Protein AF-A0A8H4EJQ0-F1 (afdb_monomer_lite)

Organism: Gigaspora margarita (NCBI:txid4874)

Secondary structure (DSSP, 8-state):
----HHHHHHHHHHHHHTSSS---HHHHHHHHHHHHHTT-GGGGSS-TTS--HHHHHT--SEEEEEEEEEET--------HHHHHHHHHHHHT--GGGHHHHT--EEEEEEEEETTTTEEEEEEEEEEEEE---SSSTGGGSHHHHHHHHHHHHTTT--S-SSHHHHHHHHHHHHHHHHHTT-

Radius of gyration: 20.69 Å; chains: 1; bounding box: 60×44×44 Å

Foldseek 3Di:
DPDALLNLQVVLVCLCVVPVHDNDNVSSVVSLVVSVVVVDCVSCCVVALDDDVNCVPVNAQDKDKDKDKAPPDDDDDDLVLLVLLQVLCLQQQHDNSNSNQQSDKDKDWDWDQDPVPRGTIIMIMIIRRYHDDWCDDDRNPDPRNVVSVCVQVVVPPDPDDIRDGSSHVSRVVSVVVRVVVGD

pLDDT: mean 71.65, std 12.46, range [39.03, 88.19]

InterPro domains:
  IPR002202 Hydroxymethylglutaryl-CoA reductase, class I/II [PF00368] (72-163)
  IPR002202 Hydroxymethylglutaryl-CoA reductase, class I/II [PR00071] (63-89)
  IPR002202 Hydroxymethylglutaryl-CoA reductase, class I/II [PR00071] (121-142)
  IPR002202 Hydroxymethylglutaryl-CoA reductase, class I/II [PS50065] (43-152)
  IPR002202 Hydroxymethylglutaryl-CoA reductase, class I/II [PTHR10572] (72-156)
  IPR009029 Hydroxymethylglutaryl-CoA reductase, class I/II, substrate-binding domain superfamily [SSF56542] (56-155)
  IPR023074 Hydroxymethylglutaryl-CoA reductase, class I/II, catalytic domain superfamily [G3DSA:3.90.770.10] (46-178)

Sequence (183 aa):
MIQTSSELCYRGWQHQYGVEVEKDLCKTFEYYCKAAKSEDGEGLFWSDKKLAAINWIEGRGKSVIAEAIIPGSVGGFSAYAANIVTAIYIATGQDPAQKVESSNCIKIMEAIDNPMTNTKDLHITCTMPSIEVGTVGEGASLGPQSAMLEMLISYNNARRKCEKISENYMCMCVLCISCWAFN

Structure (mmCIF, N/CA/C/O backbone):
data_AF-A0A8H4EJQ0-F1
#
_entry.id   AF-A0A8H4EJQ0-F1
#
loop_
_atom_site.group_PDB
_atom_site.id
_atom_site.type_symbol
_atom_site.label_atom_id
_atom_site.label_alt_id
_atom_site.label_comp_id
_atom_site.label_asym_id
_atom_site.label_entity_id
_atom_site.label_seq_id
_atom_site.pdbx_PDB_ins_code
_atom_site.Cartn_x
_atom_site.Cartn_y
_atom_site.Cartn_z
_atom_site.occupancy
_atom_site.B_iso_or_equiv
_atom_site.auth_seq_id
_atom_site.auth_comp_id
_atom_site.auth_asym_id
_atom_site.auth_atom_id
_atom_site.pdbx_PDB_model_num
ATOM 1 N N . MET A 1 1 ? -33.102 28.796 4.088 1.00 39.84 1 MET A N 1
ATOM 2 C CA . MET A 1 1 ? -31.897 28.675 3.243 1.00 39.84 1 MET A CA 1
ATOM 3 C C . MET A 1 1 ? -31.559 27.201 3.179 1.00 39.84 1 MET A C 1
ATOM 5 O O . MET A 1 1 ? -31.382 26.610 4.236 1.00 39.84 1 MET A O 1
ATOM 9 N N . ILE A 1 2 ? -31.600 26.596 1.994 1.00 48.34 2 ILE A N 1
ATOM 10 C CA . ILE A 1 2 ? -31.199 25.197 1.804 1.00 48.34 2 ILE A CA 1
ATOM 11 C C . ILE A 1 2 ? -29.672 25.205 1.911 1.00 48.34 2 ILE A C 1
ATOM 13 O O . ILE A 1 2 ? -29.020 25.759 1.033 1.00 48.34 2 ILE A O 1
ATOM 17 N N . GLN A 1 3 ? -29.127 24.732 3.034 1.00 61.44 3 GLN A N 1
ATOM 18 C CA . GLN A 1 3 ? -27.680 24.558 3.174 1.00 61.44 3 GLN A CA 1
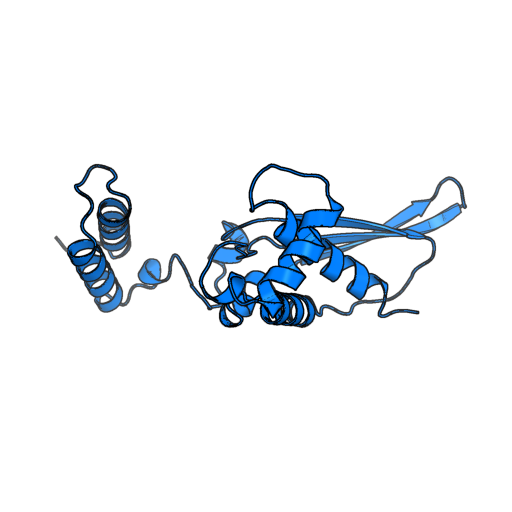ATOM 19 C C . GLN A 1 3 ? -27.242 23.470 2.199 1.00 61.44 3 GLN A C 1
ATOM 21 O O . GLN A 1 3 ? -27.901 22.434 2.096 1.00 61.44 3 GLN A O 1
ATOM 26 N N . THR A 1 4 ? -26.163 23.731 1.473 1.00 65.69 4 THR A N 1
ATOM 27 C CA . THR A 1 4 ? -25.563 22.734 0.581 1.00 65.69 4 THR A CA 1
ATOM 28 C C . THR A 1 4 ? -24.935 21.610 1.414 1.00 65.69 4 THR A C 1
ATOM 30 O O . THR A 1 4 ? -24.566 21.802 2.575 1.00 65.69 4 THR A O 1
ATOM 33 N N . SER A 1 5 ? -24.849 20.400 0.866 1.00 63.53 5 SER A N 1
ATOM 34 C CA . SER A 1 5 ? -24.297 19.237 1.581 1.00 63.53 5 SER A CA 1
ATOM 35 C C . SER A 1 5 ? -22.838 19.417 2.014 1.00 63.53 5 SER A C 1
ATOM 37 O O . SER A 1 5 ? -22.446 18.958 3.091 1.00 63.53 5 SER A O 1
ATOM 39 N N . SER A 1 6 ? -22.056 20.134 1.209 1.00 64.00 6 SER A N 1
ATOM 40 C CA . SER A 1 6 ? -20.666 20.496 1.467 1.00 64.00 6 SER A CA 1
ATOM 41 C C . SER A 1 6 ? -20.540 21.405 2.692 1.00 64.00 6 SER A C 1
ATOM 43 O O . SER A 1 6 ? -19.703 21.165 3.563 1.00 64.00 6 SER A O 1
ATOM 45 N N . GLU A 1 7 ? -21.444 22.378 2.851 1.00 73.81 7 GLU A N 1
ATOM 46 C CA . GLU A 1 7 ? -21.523 23.211 4.057 1.00 73.81 7 GLU A CA 1
ATOM 47 C C . GLU A 1 7 ? -21.875 22.388 5.300 1.00 73.81 7 GLU A C 1
ATOM 49 O O . GLU A 1 7 ? -21.312 22.622 6.371 1.00 73.81 7 GLU A O 1
ATOM 54 N N . LEU A 1 8 ? -22.772 21.404 5.181 1.00 76.12 8 LEU A N 1
ATOM 55 C CA . LEU A 1 8 ? -23.124 20.516 6.294 1.00 76.12 8 LEU A CA 1
ATOM 56 C C . LEU A 1 8 ? -21.933 19.644 6.721 1.00 76.12 8 LEU A C 1
ATOM 58 O O . LEU A 1 8 ? -21.693 19.487 7.920 1.00 76.12 8 LEU A O 1
ATOM 62 N N . CYS A 1 9 ? -21.152 19.131 5.766 1.00 71.94 9 CYS A N 1
ATOM 63 C CA . CYS A 1 9 ? -19.939 18.362 6.049 1.00 71.94 9 CYS A CA 1
ATOM 64 C C . CYS A 1 9 ? -18.843 19.226 6.682 1.00 71.94 9 CYS A C 1
ATOM 66 O O . CYS A 1 9 ? -18.211 18.799 7.650 1.00 71.94 9 CYS A O 1
ATOM 68 N N . TYR A 1 10 ? -18.659 20.458 6.197 1.00 75.25 10 TYR A N 1
ATOM 69 C CA . TYR A 1 10 ? -17.709 21.411 6.772 1.00 75.25 10 TYR A CA 1
ATOM 70 C C . TYR A 1 10 ? -18.072 21.767 8.221 1.00 75.25 10 TYR A C 1
ATOM 72 O O . TYR A 1 10 ? -17.213 21.772 9.101 1.00 75.25 10 TYR A O 1
ATOM 80 N N . ARG A 1 11 ? -19.364 21.967 8.509 1.00 78.00 11 ARG A N 1
ATOM 81 C CA . ARG A 1 11 ? -19.864 22.175 9.879 1.00 78.00 11 ARG A CA 1
ATOM 82 C C . ARG A 1 11 ? -19.639 20.954 10.772 1.00 78.00 11 ARG A C 1
ATOM 84 O O . ARG A 1 11 ? -19.252 21.118 11.928 1.00 78.00 11 ARG A O 1
ATOM 91 N N . GLY A 1 12 ? -19.832 19.743 10.245 1.00 80.56 12 GLY A N 1
ATOM 92 C CA . GLY A 1 12 ? -19.479 18.501 10.941 1.00 80.56 12 GLY A CA 1
ATOM 93 C C . GLY A 1 12 ? -17.992 18.449 11.306 1.00 80.56 12 GLY A C 1
ATOM 94 O O . GLY A 1 12 ? -17.648 18.223 12.465 1.00 80.56 12 GLY A O 1
ATOM 95 N N . TRP A 1 13 ? -17.114 18.766 10.351 1.00 76.19 13 TRP A N 1
ATOM 96 C CA . TRP A 1 13 ? -15.662 18.794 10.549 1.00 76.19 13 TRP A CA 1
ATOM 97 C C . TRP A 1 13 ? -15.227 19.812 11.615 1.00 76.19 13 TRP A C 1
ATOM 99 O O . TRP A 1 13 ? -14.421 19.488 12.493 1.00 76.19 13 TRP A O 1
ATOM 109 N N . GLN A 1 14 ? -15.814 21.014 11.603 1.00 80.75 14 GLN A N 1
ATOM 110 C CA . GLN A 1 14 ? -15.565 22.041 12.620 1.00 80.75 14 GLN A CA 1
ATOM 111 C C . GLN A 1 14 ? -15.860 21.524 14.038 1.00 80.75 14 GLN A C 1
ATOM 113 O O . GLN A 1 14 ? -15.043 21.699 14.942 1.00 80.75 14 GLN A O 1
ATOM 118 N N . HIS A 1 15 ? -16.978 20.817 14.227 1.00 82.38 15 HIS A N 1
ATOM 119 C CA . HIS A 1 15 ? -17.349 20.224 15.516 1.00 82.38 15 HIS A CA 1
ATOM 120 C C . HIS A 1 15 ? -16.526 18.981 15.893 1.00 82.38 15 HIS A C 1
ATOM 122 O O . HIS A 1 15 ? -16.337 18.719 17.083 1.00 82.38 15 HIS A O 1
ATOM 128 N N . GLN A 1 16 ? -16.002 18.237 14.917 1.00 77.19 16 GLN A N 1
ATOM 129 C CA . GLN A 1 16 ? -15.159 17.064 15.160 1.00 77.19 16 GLN A CA 1
ATOM 130 C C . GLN A 1 16 ? -13.778 17.455 15.699 1.00 77.19 16 GLN A C 1
ATOM 132 O O . GLN A 1 16 ? -13.272 16.840 16.646 1.00 77.19 16 GLN A O 1
ATOM 137 N N . TYR A 1 17 ? -13.171 18.478 15.095 1.00 75.00 17 TYR A N 1
ATOM 138 C CA . TYR A 1 17 ? -11.814 18.929 15.413 1.00 75.00 17 TYR A CA 1
ATOM 139 C C . TYR A 1 17 ? -11.773 20.143 16.346 1.00 75.00 17 TYR A C 1
ATOM 141 O O . TYR A 1 17 ? -10.705 20.476 16.853 1.00 75.00 17 TYR A O 1
ATOM 149 N N . GLY A 1 18 ? -12.920 20.761 16.631 1.00 78.56 18 GLY A N 1
ATOM 150 C CA . GLY A 1 18 ? -13.011 21.929 17.504 1.00 78.56 18 GLY A CA 1
ATOM 151 C C . GLY A 1 18 ? -12.437 23.198 16.867 1.00 78.56 18 GLY A C 1
ATOM 152 O O . GLY A 1 18 ? -11.848 24.031 17.555 1.00 78.56 18 GLY A O 1
ATOM 153 N N . VAL A 1 19 ? -12.527 23.312 15.541 1.00 71.12 19 VAL A N 1
ATOM 154 C CA . VAL A 1 19 ? -11.993 24.446 14.777 1.00 71.12 19 VAL A CA 1
ATOM 155 C C . VAL A 1 19 ? -13.105 25.477 14.647 1.00 71.12 19 VAL A C 1
ATOM 157 O O . VAL A 1 19 ? -14.145 25.182 14.067 1.00 71.12 19 VAL A O 1
ATOM 160 N N . GLU A 1 20 ? -12.904 26.660 15.233 1.00 75.19 20 GLU A N 1
ATOM 161 C CA . GLU A 1 20 ? -13.882 27.767 15.318 1.00 75.19 20 GLU A CA 1
ATOM 162 C C . GLU A 1 20 ? -15.153 27.480 16.140 1.00 75.19 20 GLU A C 1
ATOM 164 O O . GLU A 1 20 ? -15.919 28.401 16.427 1.00 75.19 20 GLU A O 1
ATOM 169 N N . VAL A 1 21 ? -15.376 26.231 16.560 1.00 80.50 21 VAL A N 1
ATOM 170 C CA . VAL A 1 21 ? -16.549 25.804 17.332 1.00 80.50 21 VAL A CA 1
ATOM 171 C C . VAL A 1 21 ? -16.139 24.796 18.407 1.00 80.50 21 VAL A C 1
ATOM 173 O O . VAL A 1 21 ? -15.148 24.091 18.255 1.00 80.50 21 VAL A O 1
ATOM 176 N N . GLU A 1 22 ? -16.887 24.719 19.510 1.00 80.12 22 GLU A N 1
ATOM 177 C CA . GLU A 1 22 ? -16.628 23.747 20.578 1.00 80.12 22 GLU A CA 1
ATOM 178 C C . GLU A 1 22 ? -16.764 22.302 20.066 1.00 80.12 22 GLU A C 1
ATOM 180 O O . GLU A 1 22 ? -17.678 21.975 19.294 1.00 80.12 22 GLU A O 1
ATOM 185 N N . LYS A 1 23 ? -15.827 21.447 20.497 1.00 85.19 23 LYS A N 1
ATOM 186 C CA . LYS A 1 23 ? -15.746 20.050 20.071 1.00 85.19 23 LYS A CA 1
ATOM 187 C C . LYS A 1 23 ? -16.934 19.261 20.617 1.00 85.19 23 LYS A C 1
ATOM 189 O O . LYS A 1 23 ? -17.031 19.034 21.820 1.00 85.19 23 LYS A O 1
ATOM 194 N N . ASP A 1 24 ? -17.797 18.796 19.721 1.00 81.81 24 ASP A N 1
ATOM 195 C CA . ASP A 1 24 ? -19.032 18.093 20.067 1.00 81.81 24 ASP A CA 1
ATOM 196 C C . ASP A 1 24 ? -19.297 16.964 19.063 1.00 81.81 24 ASP A C 1
ATOM 198 O O . ASP A 1 24 ? -19.714 17.183 17.922 1.00 81.81 24 ASP A O 1
ATOM 202 N N . LEU A 1 25 ? -19.048 15.730 19.504 1.00 74.44 25 LEU A N 1
ATOM 203 C CA . LEU A 1 25 ? -19.197 14.520 18.691 1.00 74.44 25 LEU A CA 1
ATOM 204 C C . LEU A 1 25 ? -20.664 14.197 18.369 1.00 74.44 25 LEU A C 1
ATOM 206 O O . LEU A 1 25 ? -20.942 13.645 17.305 1.00 74.44 25 LEU A O 1
ATOM 210 N N . CYS A 1 26 ? -21.608 14.566 19.239 1.00 78.31 26 CYS A N 1
ATOM 211 C CA . CYS A 1 26 ? -23.031 14.324 19.004 1.00 78.31 26 CYS A CA 1
ATOM 212 C C . CYS A 1 26 ? -23.548 15.234 17.888 1.00 78.31 26 CYS A C 1
ATOM 214 O O . CYS A 1 26 ? -24.178 14.761 16.942 1.00 78.31 26 CYS A O 1
ATOM 216 N N . LYS A 1 27 ? -23.198 16.526 17.937 1.00 79.44 27 LYS A N 1
ATOM 217 C CA . LYS A 1 27 ? -23.521 17.464 16.849 1.00 79.44 27 LYS A CA 1
ATOM 218 C C . LYS A 1 27 ? -22.827 17.093 15.550 1.00 79.44 27 LYS A C 1
ATOM 220 O O . LYS A 1 27 ? -23.449 17.156 14.494 1.00 79.44 27 LYS A O 1
ATOM 225 N N . THR A 1 28 ? -21.568 16.669 15.632 1.00 77.25 28 THR A N 1
ATOM 226 C CA . THR A 1 28 ? -20.815 16.151 14.482 1.00 77.25 28 THR A CA 1
ATOM 227 C C . THR A 1 28 ? -21.610 15.049 13.772 1.00 77.25 28 THR A C 1
ATOM 229 O O . THR A 1 28 ? -21.850 15.134 12.568 1.00 77.25 28 THR A O 1
ATOM 232 N N . PHE A 1 29 ? -22.100 14.058 14.525 1.00 76.44 29 PHE A N 1
ATOM 233 C CA . PHE A 1 29 ? -22.894 12.958 13.977 1.00 76.44 29 PHE A CA 1
ATOM 234 C C . PHE A 1 29 ? -24.217 13.432 13.358 1.00 76.44 29 PHE A C 1
ATOM 236 O O . PHE A 1 29 ? -24.582 12.998 12.267 1.00 76.44 29 PHE A O 1
ATOM 243 N N . GLU A 1 30 ? -24.916 14.373 13.998 1.00 80.25 30 GLU A N 1
ATOM 244 C CA . GLU A 1 30 ? -26.150 14.942 13.447 1.00 80.25 30 GLU A CA 1
ATOM 245 C C . GLU A 1 30 ? -25.938 15.669 12.114 1.00 80.25 30 GLU A C 1
ATOM 247 O O . GLU A 1 30 ? -26.760 15.522 11.206 1.00 80.25 30 GLU A O 1
ATOM 252 N N . TYR A 1 31 ? -24.860 16.447 11.977 1.00 76.88 31 TYR A N 1
ATOM 253 C CA . TYR A 1 31 ? -24.543 17.148 10.730 1.00 76.88 31 TYR A CA 1
ATOM 254 C C . TYR A 1 31 ? -24.203 16.171 9.602 1.00 76.88 31 TYR A C 1
ATOM 256 O O . TYR A 1 31 ? -24.732 16.320 8.500 1.00 76.88 31 TYR A O 1
ATOM 264 N N . TYR A 1 32 ? -23.434 15.118 9.888 1.00 71.69 32 TYR A N 1
ATOM 265 C CA . TYR A 1 32 ? -23.157 14.069 8.906 1.00 71.69 32 TYR A CA 1
ATOM 266 C C . TYR A 1 32 ? -24.408 13.268 8.525 1.00 71.69 32 TYR A C 1
ATOM 268 O O . TYR A 1 32 ? -24.614 12.978 7.349 1.00 71.69 32 TYR A O 1
ATOM 276 N N . CYS A 1 33 ? -25.310 12.977 9.468 1.00 73.00 33 CYS A N 1
ATOM 277 C CA . CYS A 1 33 ? -26.597 12.355 9.148 1.00 73.00 33 CYS A CA 1
ATOM 278 C C . CYS A 1 33 ? -27.497 13.258 8.294 1.00 73.00 33 CYS A C 1
ATOM 280 O O . CYS A 1 33 ? -28.232 12.754 7.444 1.00 73.00 33 CYS A O 1
ATOM 282 N N . LYS A 1 34 ? -27.470 14.579 8.509 1.00 78.12 34 LYS A N 1
ATOM 283 C CA . LYS A 1 34 ? -28.203 15.542 7.673 1.00 78.12 34 LYS A CA 1
ATOM 284 C C . LYS A 1 34 ? -27.620 15.601 6.261 1.00 78.12 34 LYS A C 1
ATOM 286 O O . LYS A 1 34 ? -28.397 15.552 5.315 1.00 78.12 34 LYS A O 1
ATOM 291 N N . ALA A 1 35 ? -26.293 15.600 6.130 1.00 69.81 35 ALA A N 1
ATOM 292 C CA . ALA A 1 35 ? -25.607 15.539 4.840 1.00 69.81 35 ALA A CA 1
ATOM 293 C C . ALA A 1 35 ? -25.891 14.224 4.083 1.00 69.81 35 ALA A C 1
ATOM 295 O O . ALA A 1 35 ? -26.157 14.233 2.885 1.00 69.81 35 ALA A O 1
ATOM 296 N N . ALA A 1 36 ? -25.926 13.087 4.787 1.00 64.25 36 ALA A N 1
ATOM 297 C CA . ALA A 1 36 ? -26.259 11.792 4.191 1.00 64.25 36 ALA A CA 1
ATOM 298 C C . ALA A 1 36 ? -27.714 11.721 3.689 1.00 64.25 36 ALA A C 1
ATOM 300 O O . ALA A 1 36 ? -27.997 11.067 2.689 1.00 64.25 36 ALA A O 1
ATOM 301 N N . LYS A 1 37 ? -28.645 12.402 4.372 1.00 72.06 37 LYS A N 1
ATOM 302 C CA . LYS A 1 37 ? -30.057 12.491 3.965 1.00 72.06 37 LYS A CA 1
ATOM 303 C C . LYS A 1 37 ? -30.300 13.475 2.823 1.00 72.06 37 LYS A C 1
ATOM 305 O O . LYS A 1 37 ? -31.345 13.382 2.192 1.00 72.06 37 LYS A O 1
ATOM 310 N N . SER A 1 38 ? -29.375 14.399 2.559 1.00 68.12 38 SER A N 1
ATOM 311 C CA . SER A 1 38 ? -29.464 15.318 1.418 1.00 68.12 38 SER A CA 1
ATOM 312 C C . SER A 1 38 ? -29.029 14.693 0.083 1.00 68.12 38 SER A C 1
ATOM 314 O O . SER A 1 38 ? -28.878 15.429 -0.880 1.00 68.12 38 SER A O 1
ATOM 316 N N . GLU A 1 39 ? -28.845 13.363 0.019 1.00 57.06 39 GLU A N 1
ATOM 317 C CA . GLU A 1 39 ? -28.499 12.573 -1.187 1.00 57.06 39 GLU A CA 1
ATOM 318 C C . GLU A 1 39 ? -27.256 13.045 -1.956 1.00 57.06 39 GLU A C 1
ATOM 320 O O . GLU A 1 39 ? -26.999 12.623 -3.081 1.00 57.06 39 GLU A O 1
ATOM 325 N N . ASP A 1 40 ? -26.435 13.872 -1.324 1.00 49.75 40 ASP A N 1
ATOM 326 C CA . ASP A 1 40 ? -25.262 14.448 -1.951 1.00 49.75 40 ASP A CA 1
ATOM 327 C C . ASP A 1 40 ? -24.025 13.613 -1.613 1.00 49.75 40 ASP A C 1
ATOM 329 O O . ASP A 1 40 ? -23.708 13.352 -0.445 1.00 49.75 40 ASP A O 1
ATOM 333 N N . GLY A 1 41 ? -23.299 13.212 -2.655 1.00 49.25 41 GLY A N 1
ATOM 334 C CA . GLY A 1 41 ? -22.078 12.408 -2.565 1.00 49.25 41 GLY A CA 1
ATOM 335 C C . GLY A 1 41 ? -20.937 13.076 -1.788 1.00 49.25 41 GLY A C 1
ATOM 336 O O . GLY A 1 41 ? -19.929 12.436 -1.520 1.00 49.25 41 GLY A O 1
ATOM 337 N N . GLU A 1 42 ? -21.079 14.330 -1.367 1.00 44.22 42 GLU A N 1
ATOM 338 C CA . GLU A 1 42 ? -20.077 15.061 -0.582 1.00 44.22 42 GLU A CA 1
ATOM 339 C C . GLU A 1 42 ? -20.021 14.597 0.889 1.00 44.22 42 GLU A C 1
ATOM 341 O O . GLU A 1 42 ? -19.002 14.744 1.555 1.00 44.22 42 GLU A O 1
ATOM 346 N N . GLY A 1 43 ? -21.045 13.896 1.394 1.00 45.06 43 GLY A N 1
ATOM 347 C CA . GLY A 1 43 ? -20.917 13.105 2.631 1.00 45.06 43 GLY A CA 1
ATOM 348 C C . GLY A 1 43 ? -19.993 11.880 2.486 1.00 45.06 43 GLY A C 1
ATOM 349 O O . GLY A 1 43 ? -19.589 11.291 3.488 1.00 45.06 43 GLY A O 1
ATOM 350 N N . LEU A 1 44 ? -19.644 11.508 1.244 1.00 52.34 44 LEU A N 1
ATOM 351 C CA . LEU A 1 44 ? -18.626 10.515 0.869 1.00 52.34 44 LEU A CA 1
ATOM 352 C C . LEU A 1 44 ? -17.290 11.161 0.463 1.00 52.34 44 LEU A C 1
ATOM 354 O O . LEU A 1 44 ? -16.421 10.461 -0.064 1.00 52.34 44 LEU A O 1
ATOM 358 N N . PHE A 1 45 ? -17.092 12.464 0.707 1.00 51.88 45 PHE A N 1
ATOM 359 C CA . PHE A 1 45 ? -15.844 13.159 0.356 1.00 51.88 45 PHE A CA 1
ATOM 360 C C . PHE A 1 45 ? -14.612 12.481 0.983 1.00 51.88 45 PHE A C 1
ATOM 362 O O . PHE A 1 45 ? -13.535 12.480 0.399 1.00 51.88 45 PHE A O 1
ATOM 369 N N . TRP A 1 46 ? -14.815 11.788 2.110 1.00 53.78 46 TRP A N 1
ATOM 370 C CA . TRP A 1 46 ? -13.897 10.793 2.661 1.00 53.78 46 TRP A CA 1
ATOM 371 C C . TRP A 1 46 ? -14.491 9.400 2.443 1.00 53.78 46 TRP A C 1
ATOM 373 O O . TRP A 1 46 ? -15.246 8.875 3.262 1.00 53.78 46 TRP A O 1
ATOM 383 N N . SER A 1 47 ? -14.211 8.810 1.286 1.00 58.78 47 SER A N 1
ATOM 384 C CA . SER A 1 47 ? -14.720 7.485 0.936 1.00 58.78 47 SER A CA 1
ATOM 385 C C . SER A 1 47 ? -13.920 6.425 1.670 1.00 58.78 47 SER A C 1
ATOM 387 O O . SER A 1 47 ? -12.890 6.025 1.152 1.00 58.78 47 SER A O 1
ATOM 389 N N . ASP A 1 48 ? -14.334 6.068 2.896 1.00 60.12 48 ASP A N 1
ATOM 390 C CA . ASP A 1 48 ? -13.721 5.024 3.738 1.00 60.12 48 ASP A CA 1
ATOM 391 C C . ASP A 1 48 ? -14.168 3.628 3.312 1.00 60.12 48 ASP A C 1
ATOM 393 O O . ASP A 1 48 ? -15.363 3.360 3.156 1.00 60.12 48 ASP A O 1
ATOM 397 N N . LYS A 1 49 ? -13.186 2.749 3.121 1.00 69.25 49 LYS A N 1
ATOM 398 C CA . LYS A 1 49 ? -13.306 1.366 2.655 1.00 69.25 49 LYS A CA 1
ATOM 399 C C . LYS A 1 49 ? -13.998 1.271 1.294 1.00 69.25 49 LYS A C 1
ATOM 401 O O . LYS A 1 49 ? -14.627 0.259 0.976 1.00 69.25 49 LYS A O 1
ATOM 406 N N . LYS A 1 50 ? -13.899 2.330 0.482 1.00 73.00 50 LYS A N 1
ATOM 407 C CA . LYS A 1 50 ? -14.570 2.462 -0.820 1.00 73.00 50 LYS A CA 1
ATOM 408 C C . LYS A 1 50 ? -13.626 3.032 -1.872 1.00 73.00 50 LYS A C 1
ATOM 410 O O . LYS A 1 50 ? -12.776 3.868 -1.588 1.00 73.00 50 LYS A O 1
ATOM 415 N N . LEU A 1 51 ? -13.816 2.595 -3.117 1.00 59.44 51 LEU A N 1
ATOM 416 C CA . LEU A 1 51 ? -13.107 3.165 -4.259 1.00 59.44 51 LEU A CA 1
ATOM 417 C C . LEU A 1 51 ? -13.656 4.561 -4.548 1.00 59.44 51 LEU A C 1
ATOM 419 O O . LEU A 1 51 ? -14.846 4.707 -4.826 1.00 59.44 51 LEU A O 1
ATOM 423 N N . ALA A 1 52 ? -12.785 5.566 -4.525 1.00 68.50 52 ALA A N 1
ATOM 424 C CA . ALA A 1 52 ? -13.137 6.922 -4.910 1.00 68.50 52 ALA A CA 1
ATOM 425 C C . ALA A 1 52 ? -11.973 7.622 -5.605 1.00 68.50 52 ALA A C 1
ATOM 427 O O . ALA A 1 52 ? -10.825 7.525 -5.170 1.00 68.50 52 ALA A O 1
ATOM 428 N N . ALA A 1 53 ? -12.293 8.364 -6.667 1.00 68.19 53 ALA A N 1
ATOM 429 C CA . ALA A 1 53 ? -11.315 9.135 -7.430 1.00 68.19 53 ALA A CA 1
ATOM 430 C C . ALA A 1 53 ? -10.621 10.204 -6.570 1.00 68.19 53 ALA A C 1
ATOM 432 O O . ALA A 1 53 ? -9.456 10.511 -6.792 1.00 68.19 53 ALA A O 1
ATOM 433 N N . ILE A 1 54 ? -11.305 10.724 -5.547 1.00 66.94 54 ILE A N 1
ATOM 434 C CA . ILE A 1 54 ? -10.737 11.723 -4.640 1.00 66.94 54 ILE A CA 1
ATOM 435 C C . ILE A 1 54 ? -9.561 11.176 -3.823 1.00 66.94 54 ILE A C 1
ATOM 437 O O . ILE A 1 54 ? -8.535 11.841 -3.735 1.00 66.94 54 ILE A O 1
ATOM 441 N N . ASN A 1 55 ? -9.643 9.926 -3.345 1.00 67.19 55 ASN A N 1
ATOM 442 C CA . ASN A 1 55 ? -8.544 9.273 -2.620 1.00 67.19 55 ASN A CA 1
ATOM 443 C C . ASN A 1 55 ? -7.295 9.120 -3.510 1.00 67.19 55 ASN A C 1
ATOM 445 O O . ASN A 1 55 ? -6.182 9.032 -3.004 1.00 67.19 55 ASN A O 1
ATOM 449 N N . TRP A 1 56 ? -7.472 9.096 -4.835 1.00 67.75 56 TRP A N 1
ATOM 450 C CA . TRP A 1 56 ? -6.382 9.009 -5.803 1.00 67.75 56 TRP A CA 1
ATOM 451 C C . TRP A 1 56 ? -5.749 10.366 -6.129 1.00 67.75 56 TRP A C 1
ATOM 453 O O . TRP A 1 56 ? -4.537 10.441 -6.307 1.00 67.75 56 TRP A O 1
ATOM 463 N N . ILE A 1 57 ? -6.567 11.418 -6.236 1.00 71.06 57 ILE A N 1
ATOM 464 C CA . ILE A 1 57 ? -6.131 12.759 -6.654 1.00 71.06 57 ILE A CA 1
ATOM 465 C C . ILE A 1 57 ? -5.565 13.547 -5.470 1.00 71.06 57 ILE A C 1
ATOM 467 O O . ILE A 1 57 ? -4.454 14.059 -5.550 1.00 71.06 57 ILE A O 1
ATOM 471 N N . GLU A 1 58 ? -6.320 13.623 -4.376 1.00 70.69 58 GLU A N 1
ATOM 472 C CA . GLU A 1 58 ? -5.953 14.404 -3.186 1.00 70.69 58 GLU A CA 1
ATOM 473 C C . GLU A 1 58 ? -5.086 13.592 -2.209 1.00 70.69 58 GLU A C 1
ATOM 475 O O . GLU A 1 58 ? -4.417 14.145 -1.337 1.00 70.69 58 GLU A O 1
ATOM 480 N N . GLY A 1 59 ? -5.061 12.265 -2.378 1.00 65.81 59 GLY A N 1
ATOM 481 C CA . GLY A 1 59 ? -4.407 11.344 -1.458 1.00 65.81 59 GLY A CA 1
ATOM 482 C C . GLY A 1 59 ? -5.215 11.138 -0.177 1.00 65.81 59 GLY A C 1
ATOM 483 O O . GLY A 1 59 ? -6.038 11.959 0.228 1.00 65.81 59 GLY A O 1
ATOM 484 N N . ARG A 1 60 ? -4.988 10.003 0.485 1.00 70.12 60 ARG A N 1
ATOM 485 C CA . ARG A 1 60 ? -5.647 9.692 1.757 1.00 70.12 60 ARG A CA 1
ATOM 486 C C . ARG A 1 60 ? -4.751 8.859 2.662 1.00 70.12 60 ARG A C 1
ATOM 488 O O . ARG A 1 60 ? -4.252 7.815 2.267 1.00 70.12 60 ARG A O 1
ATOM 495 N N . GLY A 1 61 ? -4.519 9.334 3.882 1.00 78.19 61 GLY A N 1
ATOM 496 C CA . GLY A 1 61 ? -3.465 8.780 4.724 1.00 78.19 61 GLY A CA 1
ATOM 497 C C . GLY A 1 61 ? -2.098 9.224 4.209 1.00 78.19 61 GLY A C 1
ATOM 498 O O . GLY A 1 61 ? -1.716 10.381 4.396 1.00 78.19 61 GLY A O 1
ATOM 499 N N . LYS A 1 62 ? -1.342 8.308 3.603 1.00 78.25 62 LYS A N 1
ATOM 500 C CA . LYS A 1 62 ? 0.065 8.519 3.243 1.00 78.25 62 LYS A CA 1
ATOM 501 C C . LYS A 1 62 ? 0.311 8.202 1.776 1.00 78.25 62 LYS A C 1
ATOM 503 O O . LYS A 1 62 ? -0.124 7.171 1.271 1.00 78.25 62 LYS A O 1
ATOM 508 N N . SER A 1 63 ? 1.054 9.089 1.122 1.00 79.81 63 SER A N 1
ATOM 509 C CA . SER A 1 63 ? 1.510 8.911 -0.253 1.00 79.81 63 SER A CA 1
ATOM 510 C C . SER A 1 63 ? 2.977 8.495 -0.247 1.00 79.81 63 SER A C 1
ATOM 512 O O . SER A 1 63 ? 3.815 9.185 0.337 1.00 79.81 63 SER A O 1
ATOM 514 N N . VAL A 1 64 ? 3.278 7.351 -0.860 1.00 81.00 64 VAL A N 1
ATOM 515 C CA . VAL A 1 64 ? 4.624 6.770 -0.916 1.00 81.00 64 VAL A CA 1
ATOM 516 C C . VAL A 1 64 ? 4.981 6.454 -2.359 1.00 81.00 64 VAL A C 1
ATOM 518 O O . VAL A 1 64 ? 4.154 5.970 -3.132 1.00 81.00 64 VAL A O 1
ATOM 521 N N . ILE A 1 65 ? 6.236 6.717 -2.711 1.00 82.06 65 ILE A N 1
ATOM 522 C CA . ILE A 1 65 ? 6.817 6.366 -4.003 1.00 82.06 65 ILE A CA 1
ATOM 523 C C . ILE A 1 65 ? 8.046 5.503 -3.731 1.00 82.06 65 ILE A C 1
ATOM 525 O O . ILE A 1 65 ? 8.875 5.856 -2.891 1.00 82.06 65 ILE A O 1
ATOM 529 N N . ALA A 1 66 ? 8.146 4.376 -4.427 1.00 80.56 66 ALA A N 1
ATOM 530 C CA . ALA A 1 66 ? 9.307 3.500 -4.402 1.00 80.56 66 ALA A CA 1
ATOM 531 C C . ALA A 1 66 ? 9.801 3.258 -5.826 1.00 80.56 66 ALA A C 1
ATOM 533 O O . ALA A 1 66 ? 9.005 3.021 -6.736 1.00 80.56 66 ALA A O 1
ATOM 534 N N . GLU A 1 67 ? 11.118 3.287 -5.997 1.00 81.62 67 GLU A N 1
ATOM 535 C CA . GLU A 1 67 ? 11.784 3.160 -7.290 1.00 81.62 67 GLU A CA 1
ATOM 536 C C . GLU A 1 67 ? 12.893 2.114 -7.207 1.00 81.62 67 GLU A C 1
ATOM 538 O O . GLU A 1 67 ? 13.572 1.986 -6.184 1.00 81.62 67 GLU A O 1
ATOM 543 N N . ALA A 1 68 ? 13.069 1.348 -8.279 1.00 80.62 68 ALA A 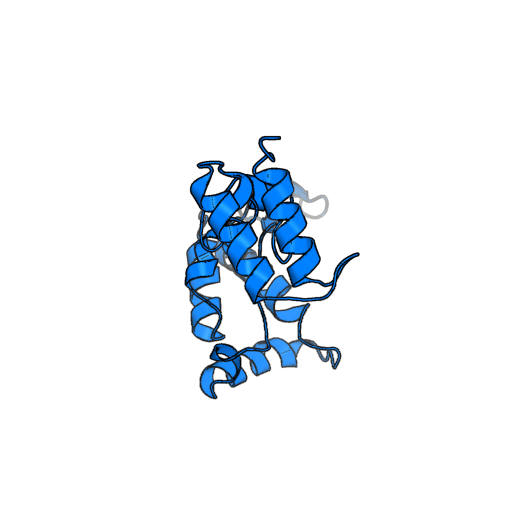N 1
ATOM 544 C CA . ALA A 1 68 ? 14.161 0.398 -8.420 1.00 80.62 68 ALA A CA 1
ATOM 545 C C . ALA A 1 68 ? 14.631 0.332 -9.870 1.00 80.62 68 ALA A C 1
ATOM 547 O O . ALA A 1 68 ? 13.843 0.431 -10.808 1.00 80.62 68 ALA A O 1
ATOM 548 N N . ILE A 1 69 ? 15.931 0.103 -10.035 1.00 80.00 69 ILE A N 1
ATOM 549 C CA . ILE A 1 69 ? 16.553 -0.194 -11.322 1.00 80.00 69 ILE A CA 1
ATOM 550 C C . ILE A 1 69 ? 16.944 -1.668 -11.312 1.00 80.00 69 ILE A C 1
ATOM 552 O O . ILE A 1 69 ? 17.702 -2.103 -10.443 1.00 80.00 69 ILE A O 1
ATOM 556 N N . ILE A 1 70 ? 16.421 -2.435 -12.267 1.00 75.88 70 ILE A N 1
ATOM 557 C CA . ILE A 1 70 ? 16.712 -3.859 -12.418 1.00 75.88 70 ILE A CA 1
ATOM 558 C C . ILE A 1 70 ? 17.586 -4.055 -13.660 1.00 75.88 70 ILE A C 1
ATOM 560 O O . ILE A 1 70 ? 17.115 -3.811 -14.776 1.00 75.88 70 ILE A O 1
ATOM 564 N N . PRO A 1 71 ? 18.834 -4.523 -13.505 1.00 71.44 71 PRO A N 1
ATOM 565 C CA . PRO A 1 71 ? 19.686 -4.813 -14.645 1.00 71.44 71 PRO A CA 1
ATOM 566 C C . PRO A 1 71 ? 19.180 -6.047 -15.402 1.00 71.44 71 PRO A C 1
ATOM 568 O O . PRO A 1 71 ? 18.927 -7.092 -14.801 1.00 71.44 71 PRO A O 1
ATOM 571 N N . GLY A 1 72 ? 19.037 -5.933 -16.726 1.00 61.44 72 GLY A N 1
ATOM 572 C CA . GLY A 1 72 ? 18.781 -7.071 -17.621 1.00 61.44 72 GLY A CA 1
ATOM 573 C C . GLY A 1 72 ? 17.420 -7.774 -17.495 1.00 61.44 72 GLY A C 1
ATOM 574 O O . GLY A 1 72 ? 17.273 -8.876 -18.020 1.00 61.44 72 GLY A O 1
ATOM 575 N N . SER A 1 73 ? 16.428 -7.173 -16.830 1.00 52.53 73 SER A N 1
ATOM 576 C CA . SER A 1 73 ? 15.076 -7.740 -16.724 1.00 52.53 73 SER A CA 1
ATOM 577 C C . SER A 1 73 ? 14.142 -7.165 -17.791 1.00 52.53 73 SER A C 1
ATOM 579 O O . SER A 1 73 ? 13.992 -5.950 -17.908 1.00 52.53 73 SER A O 1
ATOM 581 N N . VAL A 1 74 ? 13.511 -8.038 -18.580 1.00 49.66 74 VAL A N 1
ATOM 582 C CA . VAL A 1 74 ? 12.505 -7.679 -19.591 1.00 49.66 74 VAL A CA 1
ATOM 583 C C . VAL A 1 74 ? 11.325 -8.635 -19.451 1.00 49.66 74 VAL A C 1
ATOM 585 O O . VAL A 1 74 ? 11.427 -9.812 -19.786 1.00 49.66 74 VAL A O 1
ATOM 588 N N . GLY A 1 75 ? 10.194 -8.108 -18.981 1.00 42.69 75 GLY A N 1
ATOM 589 C CA . GLY A 1 75 ? 9.000 -8.888 -18.651 1.00 42.69 75 GLY A CA 1
ATOM 590 C C . GLY A 1 75 ? 8.945 -9.161 -17.144 1.00 42.69 75 GLY A C 1
ATOM 591 O O . GLY A 1 75 ? 9.888 -9.694 -16.589 1.00 42.69 75 GLY A O 1
ATOM 592 N N . GLY A 1 76 ? 7.895 -8.794 -16.412 1.00 42.59 76 GLY A N 1
ATOM 593 C CA . GLY A 1 76 ? 6.581 -8.381 -16.864 1.00 42.59 76 GLY A CA 1
ATOM 594 C C . GLY A 1 76 ? 5.701 -7.712 -15.810 1.00 42.59 76 GLY A C 1
ATOM 595 O O . GLY A 1 76 ? 6.132 -6.992 -14.913 1.00 42.59 76 GLY A O 1
ATOM 596 N N . PHE A 1 77 ? 4.400 -7.914 -15.986 1.00 46.75 77 PHE A N 1
ATOM 597 C CA . PHE A 1 77 ? 3.407 -6.898 -15.659 1.00 46.75 77 PHE A CA 1
ATOM 598 C C . PHE A 1 77 ? 2.388 -7.387 -14.628 1.00 46.75 77 PHE A C 1
ATOM 600 O O . PHE A 1 77 ? 1.183 -7.259 -14.831 1.00 46.75 77 PHE A O 1
ATOM 607 N N . SER A 1 78 ? 2.845 -7.990 -13.525 1.00 49.75 78 SER A N 1
ATOM 608 C CA . SER A 1 78 ? 1.923 -8.501 -12.502 1.00 49.75 78 SER A CA 1
ATOM 609 C C . SER A 1 78 ? 1.699 -7.476 -11.376 1.00 49.75 78 SER A C 1
ATOM 611 O O . SER A 1 78 ? 2.611 -7.017 -10.681 1.00 49.75 78 SER A O 1
ATOM 613 N N . ALA A 1 79 ? 0.444 -7.041 -11.249 1.00 55.41 79 ALA A N 1
ATOM 614 C CA . ALA A 1 79 ? -0.002 -5.880 -10.483 1.00 55.41 79 ALA A CA 1
ATOM 615 C C . ALA A 1 79 ? -0.699 -6.253 -9.160 1.00 55.41 79 ALA A C 1
ATOM 617 O O . ALA A 1 79 ? -1.770 -5.744 -8.853 1.00 55.41 79 ALA A O 1
ATOM 618 N N . TYR A 1 80 ? -0.107 -7.125 -8.339 1.00 70.44 80 TYR A N 1
ATOM 619 C CA . TYR A 1 80 ? -0.768 -7.604 -7.113 1.00 70.44 80 TYR A CA 1
ATOM 620 C C . TYR A 1 80 ? -0.544 -6.723 -5.872 1.00 70.44 80 TYR A C 1
ATOM 622 O O . TYR A 1 80 ? -0.320 -7.244 -4.779 1.00 70.44 80 TYR A O 1
ATOM 630 N N . ALA A 1 81 ? -0.632 -5.393 -6.005 1.00 72.06 81 ALA A N 1
ATOM 631 C CA . ALA A 1 81 ? -0.522 -4.488 -4.852 1.00 72.06 81 ALA A CA 1
ATOM 632 C C . ALA A 1 81 ? -1.540 -4.856 -3.752 1.00 72.06 81 ALA A C 1
ATOM 634 O O . ALA A 1 81 ? -1.188 -4.936 -2.578 1.00 72.06 81 ALA A O 1
ATOM 635 N N . ALA A 1 82 ? -2.766 -5.225 -4.143 1.00 79.38 82 ALA A N 1
ATOM 636 C CA . ALA A 1 82 ? -3.812 -5.659 -3.219 1.00 79.38 82 ALA A CA 1
ATOM 637 C C . ALA A 1 82 ? -3.457 -6.917 -2.409 1.00 79.38 82 ALA A C 1
ATOM 639 O O . ALA A 1 82 ? -3.780 -6.976 -1.223 1.00 79.38 82 ALA A O 1
ATOM 640 N N . ASN A 1 83 ? -2.784 -7.911 -3.001 1.00 84.06 83 ASN A N 1
ATOM 641 C CA . ASN A 1 83 ? -2.436 -9.148 -2.288 1.00 84.06 83 ASN A CA 1
ATOM 642 C C . ASN A 1 83 ? -1.401 -8.877 -1.197 1.00 84.06 83 ASN A C 1
ATOM 644 O O . ASN A 1 83 ? -1.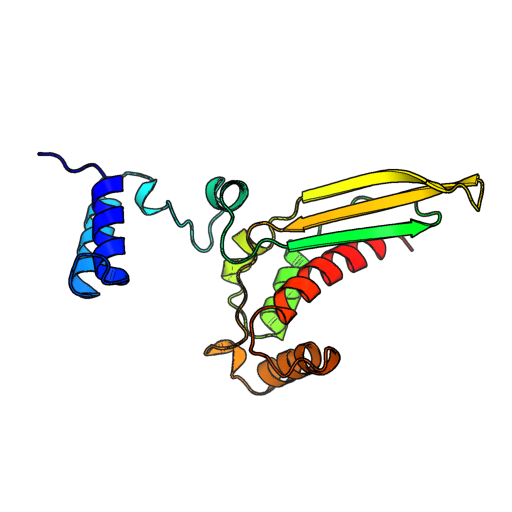504 -9.401 -0.092 1.00 84.06 83 ASN A O 1
ATOM 648 N N . ILE A 1 84 ? -0.430 -8.023 -1.509 1.00 82.88 84 ILE A N 1
ATOM 649 C CA . ILE A 1 84 ? 0.683 -7.683 -0.622 1.00 82.88 84 ILE A CA 1
ATOM 650 C C . ILE A 1 84 ? 0.179 -6.823 0.528 1.00 82.88 84 ILE A C 1
ATOM 652 O O . ILE A 1 84 ? 0.416 -7.155 1.686 1.00 82.88 84 ILE A O 1
ATOM 656 N N . VAL A 1 85 ? -0.596 -5.781 0.212 1.00 82.50 85 VAL A N 1
ATOM 657 C CA . VAL A 1 85 ? -1.252 -4.932 1.213 1.00 82.50 85 VAL A CA 1
ATOM 658 C C . VAL A 1 85 ? -2.127 -5.784 2.133 1.00 82.50 85 VAL A C 1
ATOM 660 O O . VAL A 1 85 ? -1.999 -5.695 3.347 1.00 82.50 85 VAL A O 1
ATOM 663 N N . THR A 1 86 ? -2.936 -6.700 1.585 1.00 86.19 86 THR A N 1
ATOM 664 C CA . THR A 1 86 ? -3.784 -7.589 2.402 1.00 86.19 86 THR A CA 1
ATOM 665 C C . THR A 1 86 ? -2.956 -8.496 3.318 1.00 86.19 86 THR A C 1
ATOM 667 O O . THR A 1 86 ? -3.282 -8.632 4.496 1.00 86.19 86 THR A O 1
ATOM 670 N N . ALA A 1 87 ? -1.881 -9.107 2.809 1.00 87.12 87 ALA A N 1
ATOM 671 C CA . ALA A 1 87 ? -1.020 -9.985 3.601 1.00 87.12 87 ALA A CA 1
ATOM 672 C C . ALA A 1 87 ? -0.354 -9.233 4.763 1.00 87.12 87 ALA A C 1
ATOM 674 O O . ALA A 1 87 ? -0.368 -9.712 5.898 1.00 87.12 87 ALA A O 1
ATOM 675 N N . ILE A 1 88 ? 0.167 -8.032 4.499 1.00 84.81 88 ILE A N 1
ATOM 676 C CA . ILE A 1 88 ? 0.788 -7.182 5.520 1.00 84.81 88 ILE A CA 1
ATOM 677 C C . ILE A 1 88 ? -0.256 -6.717 6.539 1.00 84.81 88 ILE A C 1
ATOM 679 O O . ILE A 1 88 ? 0.024 -6.715 7.737 1.00 84.81 88 ILE A O 1
ATOM 683 N N . TYR A 1 89 ? -1.471 -6.390 6.097 1.00 87.62 89 TYR A N 1
ATOM 684 C CA . TYR A 1 89 ? -2.539 -5.914 6.977 1.00 87.62 89 TYR A CA 1
ATOM 685 C C . TYR A 1 89 ? -2.965 -6.992 7.961 1.00 87.62 89 TYR A C 1
ATOM 687 O O . TYR A 1 89 ? -3.044 -6.737 9.159 1.00 87.62 89 TYR A O 1
ATOM 695 N N . ILE A 1 90 ? -3.142 -8.222 7.479 1.00 88.19 90 ILE A N 1
ATOM 696 C CA . ILE A 1 90 ? -3.466 -9.365 8.335 1.00 88.19 90 ILE A CA 1
ATOM 697 C C . ILE A 1 90 ? -2.312 -9.659 9.303 1.00 88.19 90 ILE A C 1
ATOM 699 O O . ILE A 1 90 ? -2.548 -9.879 10.490 1.00 88.19 90 ILE A O 1
ATOM 703 N N . ALA A 1 91 ? -1.067 -9.632 8.819 1.00 87.00 91 ALA A N 1
ATOM 704 C CA . ALA A 1 91 ? 0.104 -9.953 9.632 1.00 87.00 91 ALA A CA 1
ATOM 705 C C . ALA A 1 91 ? 0.386 -8.918 10.735 1.00 87.00 91 ALA A C 1
ATOM 707 O O . ALA A 1 91 ? 0.854 -9.279 11.811 1.00 87.00 91 ALA A O 1
ATOM 708 N N . THR A 1 92 ? 0.098 -7.642 10.478 1.00 83.56 92 THR A N 1
ATOM 709 C CA . THR A 1 92 ? 0.389 -6.530 11.400 1.00 83.56 92 THR A CA 1
ATOM 710 C C . THR A 1 92 ? -0.848 -5.995 12.127 1.00 83.56 92 THR A C 1
ATOM 712 O O . THR A 1 92 ? -0.755 -5.000 12.844 1.00 83.56 92 THR A O 1
ATOM 715 N N . GLY A 1 93 ? -2.007 -6.644 11.965 1.00 85.25 93 GLY A N 1
ATOM 716 C CA . GLY A 1 93 ? -3.241 -6.283 12.669 1.00 85.25 93 GLY A CA 1
ATOM 717 C C . GLY A 1 93 ? -3.882 -4.973 12.207 1.00 85.25 93 GLY A C 1
ATOM 718 O O . GLY A 1 93 ? -4.509 -4.290 13.014 1.00 85.25 93 GLY A O 1
ATOM 719 N N . GLN A 1 94 ? -3.708 -4.607 10.935 1.00 85.81 94 GLN A N 1
ATOM 720 C CA . GLN A 1 94 ? -4.375 -3.456 10.311 1.00 85.81 94 GLN A CA 1
ATOM 721 C C . GLN A 1 94 ? -5.812 -3.806 9.908 1.00 85.81 94 GLN A C 1
ATOM 723 O O . GLN A 1 94 ? -6.194 -4.977 9.903 1.00 85.81 94 GLN A O 1
ATOM 728 N N . ASP A 1 95 ? -6.601 -2.803 9.516 1.00 87.12 95 ASP A N 1
ATOM 729 C CA . ASP A 1 95 ? -7.966 -3.008 9.029 1.00 87.12 95 ASP A CA 1
ATOM 730 C C . ASP A 1 95 ? -7.961 -3.542 7.578 1.00 87.12 95 ASP A C 1
ATOM 732 O O . ASP A 1 95 ? -7.704 -2.787 6.636 1.00 87.12 95 ASP A O 1
ATOM 736 N N . PRO A 1 96 ? -8.287 -4.828 7.335 1.00 84.62 96 PRO A N 1
ATOM 737 C CA . PRO A 1 96 ? -8.261 -5.409 5.994 1.00 84.62 96 PRO A CA 1
ATOM 738 C C . PRO A 1 96 ? -9.305 -4.801 5.046 1.00 84.62 96 PRO A C 1
ATOM 740 O O . PRO A 1 96 ? -9.183 -4.976 3.832 1.00 84.62 96 PRO A O 1
ATOM 743 N N . ALA A 1 97 ? -10.321 -4.091 5.549 1.00 84.00 97 ALA A N 1
ATOM 744 C CA . ALA A 1 97 ? -11.282 -3.387 4.704 1.00 84.00 97 ALA A CA 1
ATOM 745 C C . ALA A 1 97 ? -10.655 -2.151 4.034 1.00 84.00 97 ALA A C 1
ATOM 747 O O . ALA A 1 97 ? -11.025 -1.816 2.908 1.00 84.00 97 ALA A O 1
ATOM 748 N N . GLN A 1 98 ? -9.644 -1.533 4.658 1.00 82.81 98 GLN A N 1
ATOM 749 C CA . GLN A 1 98 ? -8.904 -0.396 4.091 1.00 82.81 98 GLN A CA 1
ATOM 750 C C . GLN A 1 98 ? -8.017 -0.790 2.899 1.00 82.81 98 GLN A C 1
ATOM 752 O O . GLN A 1 98 ? -7.520 0.076 2.175 1.00 82.81 98 GLN A O 1
ATOM 757 N N . LYS A 1 99 ? -7.881 -2.095 2.595 1.00 82.31 99 LYS A N 1
ATOM 758 C CA . LYS A 1 99 ? -7.175 -2.562 1.389 1.00 82.31 99 LYS A CA 1
ATOM 759 C C . LYS A 1 99 ? -7.725 -1.936 0.109 1.00 82.31 99 LYS A C 1
ATOM 761 O O . LYS A 1 99 ? -6.989 -1.806 -0.862 1.00 82.31 99 LYS A O 1
ATOM 766 N N . VAL A 1 100 ? -9.016 -1.592 0.089 1.00 79.81 100 VAL A N 1
ATOM 767 C CA . VAL A 1 100 ? -9.690 -1.020 -1.085 1.00 79.81 100 VAL A CA 1
ATOM 768 C C . VAL A 1 100 ? -9.029 0.293 -1.502 1.00 79.81 100 VAL A C 1
ATOM 770 O O . VAL A 1 100 ? -8.896 0.553 -2.689 1.00 79.81 100 VAL A O 1
ATOM 773 N N . GLU A 1 101 ? -8.546 1.070 -0.538 1.00 77.38 101 GLU A N 1
ATOM 774 C CA . GLU A 1 101 ? -7.858 2.339 -0.782 1.00 77.38 101 GLU A CA 1
ATOM 775 C C . GLU A 1 101 ? -6.348 2.165 -0.804 1.00 77.38 101 GLU A C 1
ATOM 777 O O . GLU A 1 101 ? -5.661 2.700 -1.668 1.00 77.38 101 GLU A O 1
ATOM 782 N N . SER A 1 102 ? -5.819 1.361 0.114 1.00 80.56 102 SER A N 1
ATOM 783 C CA . SER A 1 102 ? -4.373 1.189 0.262 1.00 80.56 102 SER A CA 1
ATOM 784 C C . SER A 1 102 ? -3.740 0.351 -0.845 1.00 80.56 102 SER A C 1
ATOM 786 O O . SER A 1 102 ? -2.523 0.346 -0.988 1.00 80.56 102 SER A O 1
ATOM 788 N N . SER A 1 103 ? -4.540 -0.343 -1.659 1.00 80.75 103 SER A N 1
ATOM 789 C CA . SER A 1 103 ? -4.061 -1.072 -2.841 1.00 80.75 103 SER A CA 1
ATOM 790 C C . SER A 1 103 ? -3.964 -0.225 -4.109 1.00 80.75 103 SER A C 1
ATOM 792 O O . SER A 1 103 ? -3.506 -0.730 -5.136 1.00 80.75 103 SER A O 1
ATOM 794 N N . ASN A 1 104 ? -4.332 1.056 -4.037 1.00 80.19 104 ASN A N 1
ATOM 795 C CA . ASN A 1 104 ? -4.101 2.015 -5.104 1.00 80.19 104 ASN A CA 1
ATOM 796 C C . ASN A 1 104 ? -2.589 2.131 -5.376 1.00 80.19 104 ASN A C 1
ATOM 798 O O . ASN A 1 104 ? -1.862 2.709 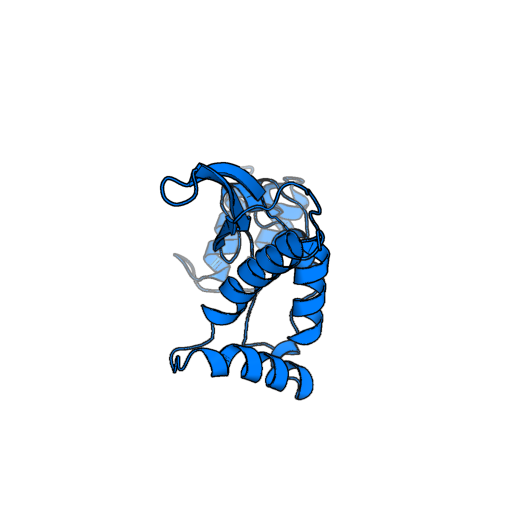-4.574 1.00 80.19 104 ASN A O 1
ATOM 802 N N . CYS A 1 105 ? -2.106 1.562 -6.487 1.00 80.38 105 CYS A N 1
ATOM 803 C CA . CYS A 1 105 ? -0.732 1.741 -6.974 1.00 80.38 105 CYS A CA 1
ATOM 804 C C . CYS A 1 105 ? -0.755 2.052 -8.475 1.00 80.38 105 CYS A C 1
ATOM 806 O O . CYS A 1 105 ? -1.413 1.357 -9.252 1.00 80.38 105 CYS A O 1
ATOM 808 N N . ILE A 1 106 ? 0.022 3.054 -8.882 1.00 82.31 106 ILE A N 1
ATOM 809 C CA . ILE A 1 106 ? 0.459 3.253 -10.267 1.00 82.31 106 ILE A CA 1
ATOM 810 C C . ILE A 1 106 ? 1.838 2.642 -10.398 1.00 82.31 106 ILE A C 1
ATOM 812 O O . ILE A 1 106 ? 2.707 2.942 -9.586 1.00 82.31 106 ILE A O 1
ATOM 816 N N . LYS A 1 107 ? 2.052 1.833 -11.435 1.00 76.00 107 LYS A N 1
ATOM 817 C CA . LYS A 1 107 ? 3.384 1.349 -11.790 1.00 76.00 107 LYS A CA 1
ATOM 818 C C . LYS A 1 107 ? 3.811 1.956 -13.110 1.00 76.00 107 LYS A C 1
ATOM 820 O O . LYS A 1 107 ? 3.101 1.814 -14.103 1.00 76.00 107 LYS A O 1
ATOM 825 N N . ILE A 1 108 ? 4.966 2.599 -13.106 1.00 82.38 108 ILE A N 1
ATOM 826 C CA . ILE A 1 108 ? 5.607 3.138 -14.300 1.00 82.38 108 ILE A CA 1
ATOM 827 C C . ILE A 1 108 ? 6.856 2.301 -14.543 1.00 82.38 108 ILE A C 1
ATOM 829 O O . ILE A 1 108 ? 7.592 1.998 -13.606 1.00 82.38 108 ILE A O 1
ATOM 833 N N . MET A 1 109 ? 7.046 1.869 -15.786 1.00 81.25 109 MET A N 1
ATOM 834 C CA . MET A 1 109 ? 8.189 1.065 -16.199 1.00 81.25 109 MET A CA 1
ATOM 835 C C . MET A 1 109 ? 8.834 1.722 -17.410 1.00 81.25 109 MET A C 1
ATOM 837 O O . MET A 1 109 ? 8.166 1.945 -18.419 1.00 81.25 109 MET A O 1
ATOM 841 N N . GLU A 1 110 ? 10.126 2.006 -17.313 1.00 82.50 110 GLU A N 1
ATOM 842 C CA . GLU A 1 110 ? 10.899 2.669 -18.356 1.00 82.50 110 GLU A CA 1
ATOM 843 C C . GLU A 1 110 ? 12.187 1.892 -18.617 1.00 82.50 110 GLU A C 1
ATOM 845 O O . GLU A 1 110 ? 12.882 1.472 -17.695 1.00 82.50 110 GLU A O 1
ATOM 850 N N . ALA A 1 111 ? 12.511 1.682 -19.891 1.00 83.25 111 ALA A N 1
ATOM 851 C CA . ALA A 1 111 ? 13.805 1.132 -20.262 1.00 83.25 111 ALA A CA 1
ATOM 852 C C . ALA A 1 111 ? 14.841 2.259 -20.231 1.00 83.25 111 ALA A C 1
ATOM 854 O O . ALA A 1 111 ? 14.690 3.251 -20.944 1.00 83.25 111 ALA A O 1
ATOM 855 N N . ILE A 1 112 ? 15.887 2.087 -19.431 1.00 83.69 112 ILE A N 1
ATOM 856 C CA . ILE A 1 112 ? 16.993 3.033 -19.299 1.00 83.69 112 ILE A CA 1
ATOM 857 C C . ILE A 1 112 ? 18.266 2.419 -19.879 1.00 83.69 112 ILE A C 1
ATOM 859 O O . ILE A 1 112 ? 18.573 1.250 -19.654 1.00 83.69 112 ILE A O 1
ATOM 863 N N . ASP A 1 113 ? 19.010 3.196 -20.660 1.00 83.44 113 ASP A N 1
ATOM 864 C CA . ASP A 1 113 ? 20.273 2.729 -21.226 1.00 83.44 113 ASP A CA 1
ATOM 865 C C . ASP A 1 113 ? 21.362 2.761 -20.145 1.00 83.44 113 ASP A C 1
ATOM 867 O O . ASP A 1 113 ? 21.574 3.787 -19.493 1.00 83.44 113 ASP A O 1
ATOM 871 N N . ASN A 1 114 ? 22.069 1.645 -19.951 1.00 77.81 114 ASN A N 1
ATOM 872 C CA . ASN A 1 114 ? 23.176 1.562 -19.007 1.00 77.81 114 ASN A CA 1
ATOM 873 C C . ASN A 1 114 ? 24.508 1.864 -19.721 1.00 77.81 114 ASN A C 1
ATOM 875 O O . ASN A 1 114 ? 24.994 1.036 -20.502 1.00 77.81 114 ASN A O 1
ATOM 879 N N . PRO A 1 115 ? 25.148 3.017 -19.442 1.00 73.75 115 PRO A N 1
ATOM 880 C CA . PRO A 1 115 ? 26.379 3.422 -20.115 1.00 73.75 115 PRO A CA 1
ATOM 881 C C . PRO A 1 115 ? 27.598 2.570 -19.728 1.00 73.75 115 PRO A C 1
ATOM 883 O O . PRO A 1 115 ? 28.609 2.617 -20.424 1.00 73.75 115 PRO A O 1
ATOM 886 N N . MET A 1 116 ? 27.532 1.795 -18.638 1.00 72.06 116 MET A N 1
ATOM 887 C CA . MET A 1 116 ? 28.635 0.940 -18.185 1.00 72.06 116 MET A CA 1
ATOM 888 C C . MET A 1 116 ? 28.619 -0.450 -18.830 1.00 72.06 116 MET A C 1
ATOM 890 O O . MET A 1 116 ? 29.678 -1.048 -19.006 1.00 72.06 116 MET A O 1
ATOM 894 N N . THR A 1 117 ? 27.444 -0.971 -19.186 1.00 66.75 117 THR A N 1
ATOM 895 C CA . THR A 1 117 ? 27.278 -2.333 -19.730 1.00 66.75 117 THR A CA 1
ATOM 896 C C . THR A 1 117 ? 26.782 -2.358 -21.176 1.00 66.75 117 THR A C 1
ATOM 898 O O . THR A 1 117 ? 26.778 -3.425 -21.787 1.00 66.75 117 THR A O 1
ATOM 901 N N . ASN A 1 118 ? 26.395 -1.208 -21.746 1.00 78.06 118 ASN A N 1
ATOM 902 C CA . ASN A 1 118 ? 25.769 -1.092 -23.070 1.00 78.06 118 ASN A CA 1
ATOM 903 C C . ASN A 1 118 ? 24.513 -1.983 -23.215 1.00 78.06 118 ASN A C 1
ATOM 905 O O . ASN A 1 118 ? 24.191 -2.468 -24.301 1.00 78.06 118 ASN A O 1
ATOM 909 N N . THR A 1 119 ? 23.827 -2.230 -22.095 1.00 77.12 119 THR A N 1
ATOM 910 C CA . THR A 1 119 ? 22.570 -2.984 -21.998 1.00 77.12 119 THR A CA 1
ATOM 911 C C . THR A 1 119 ? 21.430 -2.055 -21.599 1.00 77.12 119 THR A C 1
ATOM 913 O O . THR A 1 119 ? 21.663 -0.956 -21.099 1.00 77.12 119 THR A O 1
ATOM 916 N N . LYS A 1 120 ? 20.186 -2.498 -21.800 1.00 78.12 120 LYS A N 1
ATOM 917 C CA . LYS A 1 120 ? 19.010 -1.808 -21.264 1.00 78.12 120 LYS A CA 1
ATOM 918 C C . LYS A 1 120 ? 18.686 -2.347 -19.878 1.00 78.12 120 LYS A C 1
ATOM 920 O O . LYS A 1 120 ? 18.497 -3.554 -19.724 1.00 78.12 120 LYS A O 1
ATOM 925 N N . ASP A 1 121 ? 18.601 -1.449 -18.913 1.00 82.62 121 ASP A N 1
ATOM 926 C CA . ASP A 1 121 ? 18.091 -1.729 -17.579 1.00 82.62 121 ASP A CA 1
ATOM 927 C C . ASP A 1 121 ? 16.622 -1.301 -17.501 1.00 82.62 121 ASP A C 1
ATOM 929 O O . ASP A 1 121 ? 16.135 -0.499 -18.302 1.00 82.62 121 ASP A O 1
ATOM 933 N N . LEU A 1 122 ? 15.894 -1.863 -16.544 1.00 80.06 122 LEU A N 1
ATOM 934 C CA . LEU A 1 122 ? 14.484 -1.573 -16.332 1.00 80.06 122 LEU A CA 1
ATOM 935 C C . LEU A 1 122 ? 14.333 -0.696 -15.092 1.00 80.06 122 LEU A C 1
ATOM 937 O O . LEU A 1 122 ? 14.572 -1.150 -13.974 1.00 80.06 122 LEU A O 1
ATOM 941 N N . HIS A 1 123 ? 13.928 0.552 -15.288 1.00 83.44 123 HIS A N 1
ATOM 942 C CA . HIS A 1 123 ? 13.505 1.441 -14.219 1.00 83.44 123 HIS A CA 1
ATOM 943 C C . HIS A 1 123 ? 12.030 1.179 -13.908 1.00 83.44 123 HIS A C 1
ATOM 945 O O . HIS A 1 123 ? 11.183 1.247 -14.798 1.00 83.44 123 HIS A O 1
ATOM 951 N N . ILE A 1 124 ? 11.718 0.844 -12.657 1.00 82.25 124 ILE A N 1
ATOM 952 C CA . ILE A 1 124 ? 10.351 0.616 -12.185 1.00 82.25 124 ILE A CA 1
ATOM 953 C C . ILE A 1 124 ? 10.066 1.559 -11.024 1.00 82.25 124 ILE A C 1
ATOM 955 O O . ILE A 1 124 ? 10.761 1.523 -10.011 1.00 82.25 124 ILE A O 1
ATOM 959 N N . THR A 1 125 ? 8.974 2.306 -11.135 1.00 82.88 125 THR A N 1
ATOM 960 C CA . THR A 1 125 ? 8.414 3.148 -10.074 1.00 82.88 125 THR A CA 1
ATOM 961 C C . THR A 1 125 ? 7.046 2.591 -9.671 1.00 82.88 125 THR A C 1
ATOM 963 O O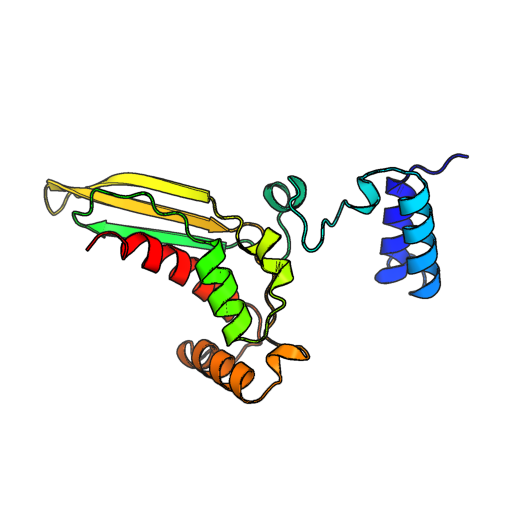 . THR A 1 125 ? 6.214 2.346 -10.543 1.00 82.88 125 THR A O 1
ATOM 966 N N . CYS A 1 126 ? 6.773 2.393 -8.375 1.00 82.31 126 CYS A N 1
ATOM 967 C CA . CYS A 1 126 ? 5.402 2.256 -7.851 1.00 82.31 126 CYS A CA 1
ATOM 968 C C . CYS A 1 126 ? 5.072 3.473 -6.992 1.00 82.31 126 CYS A C 1
ATOM 970 O O . CYS A 1 126 ? 5.818 3.838 -6.085 1.00 82.31 126 CYS A O 1
ATOM 972 N N . THR A 1 127 ? 3.921 4.070 -7.268 1.00 82.44 127 THR A N 1
ATOM 973 C CA . THR A 1 127 ? 3.361 5.191 -6.518 1.00 82.44 127 THR A CA 1
ATOM 974 C C . THR A 1 127 ? 2.067 4.745 -5.875 1.00 82.44 127 THR A C 1
ATOM 976 O O . THR A 1 127 ? 1.154 4.313 -6.573 1.00 82.44 127 THR A O 1
ATOM 979 N N . MET A 1 128 ? 1.976 4.874 -4.557 1.00 80.69 128 MET A N 1
ATOM 980 C CA . MET A 1 128 ? 0.803 4.526 -3.765 1.00 80.69 128 MET A CA 1
ATOM 981 C C . MET A 1 128 ? 0.308 5.777 -3.032 1.00 80.69 128 MET A C 1
ATOM 983 O O . MET A 1 128 ? 0.899 6.137 -2.015 1.00 80.69 128 MET A O 1
ATOM 987 N N . PRO A 1 129 ? -0.731 6.469 -3.538 1.00 79.25 129 PRO A N 1
ATOM 988 C CA . PRO A 1 129 ? -1.132 7.781 -3.025 1.00 79.25 129 PRO A CA 1
ATOM 989 C C . PRO A 1 129 ? -1.990 7.728 -1.753 1.00 79.25 129 PRO A C 1
ATOM 991 O O . PRO A 1 129 ? -2.131 8.745 -1.072 1.00 79.25 129 PRO A O 1
ATOM 994 N N . SER A 1 130 ? -2.584 6.571 -1.443 1.00 79.25 130 SER A N 1
ATOM 995 C CA . SER A 1 130 ? -3.613 6.448 -0.406 1.00 79.25 130 SER A CA 1
ATOM 996 C C . SER A 1 130 ? -3.398 5.279 0.560 1.00 79.25 130 SER A C 1
ATOM 998 O O . SER A 1 130 ? -4.276 4.431 0.725 1.00 79.25 130 SER A O 1
ATOM 1000 N N . ILE A 1 131 ? -2.208 5.188 1.158 1.00 82.56 131 ILE A N 1
ATOM 1001 C CA . ILE A 1 131 ? -1.884 4.160 2.153 1.00 82.56 131 ILE A CA 1
ATOM 1002 C C . ILE A 1 131 ? -2.429 4.560 3.530 1.00 82.56 131 ILE A C 1
ATOM 1004 O O . ILE A 1 131 ? -2.022 5.572 4.102 1.00 82.56 131 ILE A O 1
ATOM 1008 N N . GLU A 1 132 ? -3.281 3.711 4.103 1.00 80.06 132 GLU A N 1
ATOM 1009 C CA . GLU A 1 132 ? -3.826 3.864 5.453 1.00 80.06 132 GLU A CA 1
ATOM 1010 C C . GLU A 1 132 ? -3.248 2.804 6.393 1.00 80.06 132 GLU A C 1
ATOM 1012 O O . GLU A 1 132 ? -3.720 1.673 6.430 1.00 80.06 132 GLU A O 1
ATOM 1017 N N . VAL A 1 133 ? -2.221 3.161 7.164 1.00 80.94 133 VAL A N 1
ATOM 1018 C CA . VAL A 1 133 ? -1.607 2.263 8.153 1.00 80.94 133 VAL A CA 1
ATOM 1019 C C . VAL A 1 133 ? -1.402 2.952 9.489 1.00 80.94 133 VAL A C 1
ATOM 1021 O O . VAL A 1 133 ? -1.181 4.160 9.555 1.00 80.94 133 VAL A O 1
ATOM 1024 N N . GLY A 1 134 ? -1.420 2.163 10.561 1.00 78.69 134 GLY A N 1
ATOM 1025 C CA . GLY A 1 134 ? -1.113 2.627 11.907 1.00 78.69 134 GLY A CA 1
ATOM 1026 C C . GLY A 1 134 ? -0.411 1.554 12.732 1.00 78.69 134 GLY A C 1
ATOM 1027 O O . GLY A 1 134 ? -0.763 0.381 12.696 1.00 78.69 134 GLY A O 1
ATOM 1028 N N . THR A 1 135 ? 0.587 1.943 13.522 1.00 71.62 135 THR A N 1
ATOM 1029 C CA . THR A 1 135 ? 1.287 1.006 14.423 1.00 71.62 135 THR A CA 1
ATOM 1030 C C . THR A 1 135 ? 0.755 1.052 15.858 1.00 71.62 135 THR A C 1
ATOM 1032 O O . THR A 1 135 ? 1.309 0.402 16.740 1.00 71.62 135 THR A O 1
ATOM 1035 N N . VAL A 1 136 ? -0.274 1.862 16.119 1.00 74.56 136 VAL A N 1
ATOM 1036 C CA . VAL A 1 136 ? -0.937 1.995 17.421 1.00 74.56 136 VAL A CA 1
ATOM 1037 C C . VAL A 1 136 ? -2.436 1.829 17.199 1.00 74.56 136 VAL A C 1
ATOM 1039 O O . VAL A 1 136 ? -3.033 2.585 16.440 1.00 74.56 136 VAL A O 1
ATOM 1042 N N . GLY A 1 137 ? -3.037 0.837 17.853 1.00 73.88 137 GLY A N 1
ATOM 1043 C CA . GLY A 1 137 ? -4.452 0.504 17.706 1.00 73.88 137 GLY A CA 1
ATOM 1044 C C . GLY A 1 137 ? -4.776 -0.856 18.319 1.00 73.88 137 GLY A C 1
ATOM 1045 O O . GLY A 1 137 ? -3.875 -1.594 18.715 1.00 73.88 137 GLY A O 1
ATOM 1046 N N . GLU A 1 138 ? -6.062 -1.190 18.389 1.00 76.94 138 GLU A N 1
ATOM 1047 C CA . GLU A 1 138 ? -6.541 -2.426 19.020 1.00 76.94 138 GLU A CA 1
ATOM 1048 C C . GLU A 1 138 ? -6.000 -3.683 18.315 1.00 76.94 138 GLU A C 1
ATOM 1050 O O . GLU A 1 138 ? -5.459 -4.573 18.968 1.00 76.94 138 GLU A O 1
ATOM 1055 N N . GLY A 1 139 ? -6.029 -3.711 16.977 1.00 74.44 139 GLY A N 1
ATOM 1056 C CA . GLY A 1 139 ? -5.494 -4.830 16.190 1.00 74.44 139 GLY A CA 1
ATOM 1057 C C . GLY A 1 139 ? -3.966 -4.966 16.247 1.00 74.44 139 GLY A C 1
ATOM 1058 O O . GLY A 1 139 ? -3.444 -6.080 16.256 1.00 74.44 139 GLY A O 1
ATOM 1059 N N . ALA A 1 140 ? -3.249 -3.846 16.369 1.00 71.94 140 ALA A N 1
ATOM 1060 C CA . ALA A 1 140 ? -1.787 -3.793 16.455 1.00 71.94 140 ALA A CA 1
ATOM 1061 C C . ALA A 1 140 ? -1.237 -4.137 17.856 1.00 71.94 140 ALA A C 1
ATOM 1063 O O . ALA A 1 140 ? -0.043 -4.390 18.004 1.00 71.94 140 ALA A O 1
ATOM 1064 N N . SER A 1 141 ? -2.088 -4.145 18.889 1.00 77.75 141 SER A N 1
ATOM 1065 C CA . SER A 1 141 ? -1.699 -4.441 20.276 1.00 77.75 141 SER A CA 1
ATOM 1066 C C . SER A 1 141 ? -1.739 -5.936 20.623 1.00 77.75 141 SER A C 1
ATOM 1068 O O . SER A 1 141 ? -1.332 -6.321 21.722 1.00 77.75 141 SER A O 1
ATOM 1070 N N . LEU A 1 142 ? -2.248 -6.780 19.722 1.00 83.31 142 LEU A N 1
ATOM 1071 C CA . LEU A 1 142 ? -2.289 -8.229 19.907 1.00 83.31 142 LEU A CA 1
ATOM 1072 C C . LEU A 1 142 ? -0.871 -8.813 19.844 1.00 83.31 142 LEU A C 1
ATOM 1074 O O . LEU A 1 142 ? -0.082 -8.422 18.992 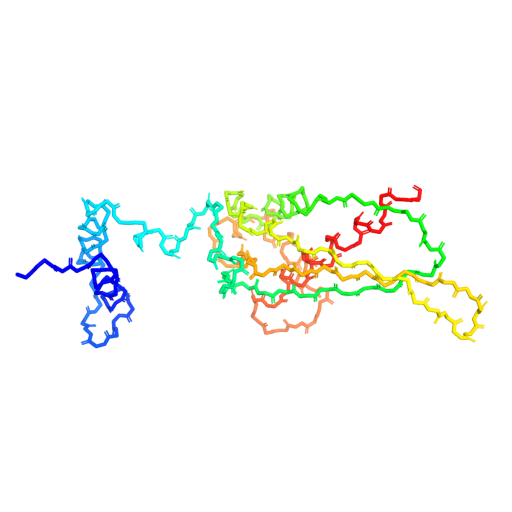1.00 83.31 142 LEU A O 1
ATOM 1078 N N . GLY A 1 143 ? -0.551 -9.764 20.727 1.00 86.19 143 GLY A N 1
ATOM 1079 C CA . GLY A 1 143 ? 0.812 -10.299 20.891 1.00 86.19 143 GLY A CA 1
ATOM 1080 C C . GLY A 1 143 ? 1.513 -10.755 19.595 1.00 86.19 143 GLY A C 1
ATOM 1081 O O . GLY A 1 143 ? 2.666 -10.385 19.385 1.00 86.19 143 GLY A O 1
ATOM 1082 N N . PRO A 1 144 ? 0.862 -11.529 18.703 1.00 85.75 144 PRO A N 1
ATOM 1083 C CA . PRO A 1 144 ? 1.471 -11.927 17.429 1.00 85.75 144 PRO A CA 1
ATOM 1084 C C . PRO A 1 144 ? 1.685 -10.754 16.460 1.00 85.75 144 PRO A C 1
ATOM 1086 O O . PRO A 1 144 ? 2.737 -10.640 15.832 1.00 85.75 144 PRO A O 1
ATOM 1089 N N . GLN A 1 145 ? 0.695 -9.870 16.343 1.00 85.44 145 GLN A N 1
ATOM 1090 C CA . GLN A 1 145 ? 0.705 -8.727 15.430 1.00 85.44 145 GLN A CA 1
ATOM 1091 C C . GLN A 1 145 ? 1.708 -7.656 15.878 1.00 85.44 145 GLN A C 1
ATOM 1093 O O . GLN A 1 145 ? 2.399 -7.067 15.045 1.00 85.44 145 GLN A O 1
ATOM 1098 N N . SER A 1 146 ? 1.843 -7.444 17.189 1.00 82.50 146 SER A N 1
ATOM 1099 C CA . SER A 1 146 ? 2.823 -6.528 17.767 1.00 82.50 146 SER A CA 1
ATOM 1100 C C . SER A 1 146 ? 4.254 -7.034 17.581 1.00 82.50 146 SER A C 1
ATOM 1102 O O . SER A 1 146 ? 5.125 -6.237 17.247 1.00 82.50 146 SER A O 1
ATOM 1104 N N . ALA A 1 147 ? 4.492 -8.349 17.675 1.00 84.19 147 ALA A N 1
ATOM 1105 C CA . ALA A 1 147 ? 5.791 -8.948 17.364 1.00 84.19 147 ALA A CA 1
ATOM 1106 C C . ALA A 1 147 ? 6.176 -8.761 15.884 1.00 84.19 147 ALA A C 1
ATOM 1108 O O . ALA A 1 147 ? 7.317 -8.414 15.578 1.00 84.19 147 ALA A O 1
ATOM 1109 N N . MET A 1 148 ? 5.221 -8.919 14.958 1.00 83.00 148 MET A N 1
ATOM 1110 C CA . MET A 1 148 ? 5.445 -8.641 13.530 1.00 83.00 148 MET A CA 1
ATOM 1111 C C . MET A 1 148 ? 5.760 -7.162 13.272 1.00 83.00 148 MET A C 1
ATOM 1113 O O . MET A 1 148 ? 6.670 -6.845 12.504 1.00 83.00 148 MET A O 1
ATOM 1117 N N . LEU A 1 149 ? 5.043 -6.247 13.931 1.00 77.06 149 LEU A N 1
ATOM 1118 C CA . LEU A 1 149 ? 5.339 -4.814 13.874 1.00 77.06 149 LEU A CA 1
ATOM 1119 C C . LEU A 1 149 ? 6.723 -4.500 14.452 1.00 77.06 149 LEU A C 1
ATOM 1121 O O . LEU A 1 149 ? 7.460 -3.703 13.876 1.00 77.06 149 LEU A O 1
ATOM 1125 N N . GLU A 1 150 ? 7.112 -5.146 15.547 1.00 78.25 150 GLU A N 1
ATOM 1126 C CA . GLU A 1 150 ? 8.425 -4.973 16.166 1.00 78.25 150 GLU A CA 1
ATOM 1127 C C . GLU A 1 150 ? 9.558 -5.476 15.259 1.00 78.25 150 GLU A C 1
ATOM 1129 O O . GLU A 1 150 ? 10.576 -4.795 15.120 1.00 78.25 150 GLU A O 1
ATOM 1134 N N . MET A 1 151 ? 9.369 -6.596 14.553 1.00 79.50 151 MET A N 1
ATOM 1135 C CA . MET A 1 151 ? 10.309 -7.065 13.523 1.00 79.50 151 MET A CA 1
ATOM 1136 C C . MET A 1 151 ? 10.495 -6.038 12.397 1.00 79.50 151 MET A C 1
ATOM 1138 O O . MET A 1 151 ? 11.620 -5.795 11.966 1.00 79.50 151 MET A O 1
ATOM 1142 N N . LEU A 1 152 ? 9.414 -5.394 11.949 1.00 73.88 152 LEU A N 1
ATOM 1143 C CA . LEU A 1 152 ? 9.472 -4.360 10.909 1.00 73.88 152 LEU A CA 1
ATOM 1144 C C . LEU A 1 152 ? 10.116 -3.054 11.412 1.00 73.88 152 LEU A C 1
ATOM 1146 O O . LEU A 1 152 ? 10.860 -2.400 10.682 1.00 73.88 152 LEU A O 1
ATOM 1150 N N . ILE A 1 153 ? 9.853 -2.669 12.663 1.00 69.12 153 ILE A N 1
ATOM 1151 C CA . ILE A 1 153 ? 10.335 -1.416 13.268 1.00 69.12 153 ILE A CA 1
ATOM 1152 C C . ILE A 1 153 ? 11.808 -1.512 13.697 1.00 69.12 153 ILE A C 1
ATOM 1154 O O . ILE A 1 153 ? 12.568 -0.555 13.523 1.00 69.12 153 ILE A O 1
ATOM 1158 N N . SER A 1 154 ? 12.229 -2.659 14.233 1.00 62.50 154 SER A N 1
ATOM 1159 C CA . SER A 1 154 ? 13.580 -2.879 14.775 1.00 62.50 154 SER A CA 1
ATOM 1160 C C . SER A 1 154 ? 14.695 -2.806 13.730 1.00 62.50 154 SER A C 1
ATOM 1162 O O . SER A 1 154 ? 15.799 -2.377 14.064 1.00 62.50 154 SER A O 1
ATOM 1164 N N . TYR A 1 155 ? 14.415 -3.117 12.460 1.00 54.78 155 TYR A N 1
ATOM 1165 C CA . TYR A 1 155 ? 15.415 -3.059 11.386 1.00 54.78 155 TYR A CA 1
ATOM 1166 C C . TYR A 1 155 ? 16.007 -1.651 11.170 1.00 54.78 155 TYR A C 1
ATOM 1168 O O . TYR A 1 155 ? 17.147 -1.518 10.737 1.00 54.78 155 TYR A O 1
ATOM 1176 N N . ASN A 1 156 ? 15.278 -0.579 11.504 1.00 50.56 156 ASN A N 1
ATOM 1177 C CA . ASN A 1 156 ? 15.661 0.788 11.127 1.00 50.56 156 ASN A CA 1
ATOM 1178 C C . ASN A 1 156 ? 16.328 1.633 12.227 1.00 50.56 156 ASN A C 1
ATOM 1180 O O . ASN A 1 156 ? 16.548 2.823 12.005 1.00 50.56 156 ASN A O 1
ATOM 1184 N N . ASN A 1 157 ? 16.653 1.076 13.407 1.00 45.97 157 ASN A N 1
ATOM 1185 C CA . ASN A 1 157 ? 17.303 1.808 14.519 1.00 45.97 157 ASN A CA 1
ATOM 1186 C C . ASN A 1 157 ? 16.662 3.186 14.841 1.00 45.97 157 ASN A C 1
ATOM 1188 O O . ASN A 1 157 ? 17.302 4.099 15.368 1.00 45.97 157 ASN A O 1
ATOM 1192 N N . ALA A 1 158 ? 15.376 3.364 14.532 1.00 47.53 158 ALA A N 1
ATOM 1193 C CA . ALA A 1 158 ? 14.699 4.648 14.608 1.00 47.53 158 ALA A CA 1
ATOM 1194 C C . ALA A 1 158 ? 13.841 4.703 15.875 1.00 47.53 158 ALA A C 1
ATOM 1196 O O . ALA A 1 158 ? 12.666 4.357 15.882 1.00 47.53 158 ALA A O 1
ATOM 1197 N N . ARG A 1 159 ? 14.416 5.227 16.963 1.00 39.03 159 ARG A N 1
ATOM 1198 C CA . ARG A 1 159 ? 13.714 5.537 18.229 1.00 39.03 159 ARG A CA 1
ATOM 1199 C C . ARG A 1 159 ? 12.575 6.574 18.103 1.00 39.03 159 ARG A C 1
ATOM 1201 O O . ARG A 1 159 ? 12.005 6.973 19.117 1.00 39.03 159 ARG A O 1
ATOM 1208 N N . ARG A 1 160 ? 12.230 7.056 16.901 1.00 39.44 160 ARG A N 1
ATOM 1209 C CA . ARG A 1 160 ? 11.167 8.053 16.688 1.00 39.44 160 ARG A CA 1
ATOM 1210 C C . ARG A 1 160 ? 9.926 7.412 16.060 1.00 39.44 160 ARG A C 1
ATOM 1212 O O . ARG A 1 160 ? 9.839 7.291 14.848 1.00 39.44 160 ARG A O 1
ATOM 1219 N N . LYS A 1 161 ? 8.997 7.050 16.952 1.00 40.16 161 LYS A N 1
ATOM 1220 C CA . LYS A 1 161 ? 7.531 6.942 16.807 1.00 40.16 161 LYS A CA 1
ATOM 1221 C C . LYS A 1 161 ? 6.989 6.552 15.416 1.00 40.16 161 LYS A C 1
ATOM 1223 O O . LYS A 1 161 ? 6.837 7.399 14.544 1.00 40.16 161 LYS A O 1
ATOM 1228 N N . CYS A 1 162 ? 6.595 5.284 15.313 1.00 46.69 162 CYS A N 1
ATOM 1229 C CA . CYS A 1 162 ? 5.283 4.790 14.857 1.00 46.69 162 CYS A CA 1
ATOM 1230 C C . CYS A 1 162 ? 4.699 5.140 13.469 1.00 46.69 162 CYS A C 1
ATOM 1232 O O . CYS A 1 162 ? 3.735 4.494 13.089 1.00 46.69 162 CYS A O 1
ATOM 1234 N N . GLU A 1 163 ? 5.223 6.081 12.684 1.00 50.03 163 GLU A N 1
ATOM 1235 C CA . GLU A 1 163 ? 4.555 6.469 11.420 1.00 50.03 163 GLU A CA 1
ATOM 1236 C C . GLU A 1 163 ? 5.329 6.015 10.176 1.00 50.03 163 GLU A C 1
ATOM 1238 O O . GLU A 1 163 ? 4.823 5.272 9.351 1.00 50.03 163 GLU A O 1
ATOM 1243 N N . LYS A 1 164 ? 6.616 6.346 10.061 1.00 50.31 164 LYS A N 1
ATOM 1244 C CA . LYS A 1 164 ? 7.314 6.255 8.762 1.00 50.31 164 LYS A CA 1
ATOM 1245 C C . LYS A 1 164 ? 7.714 4.847 8.298 1.00 50.31 164 LYS A C 1
ATOM 1247 O O . LYS A 1 164 ? 8.222 4.704 7.188 1.00 50.31 164 LYS A O 1
ATOM 1252 N N . ILE A 1 165 ? 7.593 3.822 9.146 1.00 54.59 165 ILE A N 1
ATOM 1253 C CA . ILE A 1 165 ? 8.220 2.516 8.882 1.00 54.59 165 ILE A CA 1
ATOM 1254 C C . ILE A 1 165 ? 7.275 1.568 8.141 1.00 54.59 165 ILE A C 1
ATOM 1256 O O . ILE A 1 165 ? 7.671 1.043 7.111 1.00 54.59 165 ILE A O 1
ATOM 1260 N N . SER A 1 166 ? 6.030 1.370 8.576 1.00 59.78 166 SER A N 1
ATOM 1261 C CA . SER A 1 166 ? 5.115 0.451 7.873 1.00 59.78 166 SER A CA 1
ATOM 1262 C C . SER A 1 166 ? 4.854 0.889 6.424 1.00 59.78 166 SER A C 1
ATOM 1264 O O . SER A 1 166 ? 4.809 0.057 5.524 1.00 59.78 166 SER A O 1
ATOM 1266 N N . GLU A 1 167 ? 4.774 2.197 6.189 1.00 65.56 167 GLU A N 1
ATOM 1267 C CA . GLU A 1 167 ? 4.448 2.829 4.905 1.00 65.56 167 GLU A CA 1
ATOM 1268 C C . GLU A 1 167 ? 5.475 2.512 3.798 1.00 65.56 167 GLU A C 1
ATOM 1270 O O . GLU A 1 167 ? 5.122 1.985 2.739 1.00 65.56 167 GLU A O 1
ATOM 1275 N N . ASN A 1 168 ? 6.763 2.764 4.063 1.00 68.69 168 ASN A N 1
ATOM 1276 C CA . ASN A 1 168 ? 7.842 2.523 3.099 1.00 68.69 168 ASN A CA 1
ATOM 1277 C C . ASN A 1 168 ? 8.030 1.032 2.815 1.00 68.69 168 ASN A C 1
ATOM 1279 O O . ASN A 1 168 ? 8.272 0.643 1.674 1.00 68.69 168 ASN A O 1
ATOM 1283 N N . TYR A 1 169 ? 7.886 0.187 3.838 1.00 72.62 169 TYR A N 1
ATOM 1284 C CA . TYR A 1 169 ? 8.022 -1.256 3.670 1.00 72.62 169 TYR A CA 1
ATOM 1285 C C . TYR A 1 169 ? 6.935 -1.829 2.775 1.00 72.62 169 TYR A C 1
ATOM 1287 O O . TYR A 1 169 ? 7.235 -2.690 1.956 1.00 72.62 169 TYR A O 1
ATOM 1295 N N . MET A 1 170 ? 5.699 -1.335 2.862 1.00 73.44 170 MET A N 1
ATOM 1296 C CA . MET A 1 170 ? 4.643 -1.806 1.970 1.00 73.44 170 MET A CA 1
ATOM 1297 C C . MET A 1 170 ? 4.927 -1.470 0.511 1.00 73.44 170 MET A C 1
ATOM 1299 O O . MET A 1 170 ? 4.864 -2.364 -0.331 1.00 73.44 170 MET A O 1
ATOM 1303 N N . CYS A 1 171 ? 5.293 -0.222 0.212 1.00 70.62 171 CYS A N 1
ATOM 1304 C CA . CYS A 1 171 ? 5.606 0.183 -1.158 1.00 70.62 171 CYS A CA 1
ATOM 1305 C C . CYS A 1 171 ? 6.820 -0.593 -1.707 1.00 70.62 171 CYS A C 1
ATOM 1307 O O . CYS A 1 171 ? 6.787 -1.092 -2.833 1.00 70.62 171 CYS A O 1
ATOM 1309 N N . MET A 1 172 ? 7.840 -0.819 -0.870 1.00 73.94 172 MET A N 1
ATOM 1310 C CA . MET A 1 172 ? 8.998 -1.649 -1.217 1.00 73.94 172 MET A CA 1
ATOM 1311 C C . MET A 1 172 ? 8.647 -3.127 -1.415 1.00 73.94 172 MET A C 1
ATOM 1313 O O . MET A 1 172 ? 9.124 -3.736 -2.365 1.00 73.94 172 MET A O 1
ATOM 1317 N N . CYS A 1 173 ? 7.800 -3.727 -0.576 1.00 74.88 173 CYS A N 1
ATOM 1318 C CA . CYS A 1 173 ? 7.344 -5.108 -0.761 1.00 74.88 173 CYS A CA 1
ATOM 1319 C C . CYS A 1 173 ? 6.525 -5.257 -2.048 1.00 74.88 173 CYS A C 1
ATOM 1321 O O . CYS A 1 173 ? 6.686 -6.247 -2.766 1.00 74.88 173 CYS A O 1
ATOM 1323 N N . VAL A 1 174 ? 5.689 -4.260 -2.364 1.00 72.25 174 VAL A N 1
ATOM 1324 C CA . VAL A 1 174 ? 4.963 -4.186 -3.636 1.00 72.25 174 VAL A CA 1
ATOM 1325 C C . VAL A 1 174 ? 5.937 -4.143 -4.804 1.00 72.25 174 VAL A C 1
ATOM 1327 O O . VAL A 1 174 ? 5.769 -4.917 -5.747 1.00 72.25 174 VAL A O 1
ATOM 1330 N N . LEU A 1 175 ? 6.979 -3.318 -4.729 1.00 73.44 175 LEU A N 1
ATOM 1331 C CA . LEU A 1 175 ? 8.022 -3.251 -5.746 1.00 73.44 175 LEU A CA 1
ATOM 1332 C C . LEU A 1 175 ? 8.771 -4.589 -5.876 1.00 73.44 175 LEU A C 1
ATOM 1334 O O . LEU A 1 175 ? 8.779 -5.169 -6.955 1.00 73.44 175 LEU A O 1
ATOM 1338 N N . CYS A 1 176 ? 9.284 -5.154 -4.781 1.00 72.81 176 CYS A N 1
ATOM 1339 C CA . CYS A 1 176 ? 10.054 -6.402 -4.782 1.00 72.81 176 CYS A CA 1
ATOM 1340 C C . CYS A 1 176 ? 9.290 -7.596 -5.366 1.00 72.81 176 CYS A C 1
ATOM 1342 O O . CYS A 1 176 ? 9.852 -8.349 -6.155 1.00 72.81 176 CYS A O 1
ATOM 1344 N N . ILE A 1 177 ? 8.014 -7.782 -5.018 1.00 70.19 177 ILE A N 1
ATOM 1345 C CA . ILE A 1 177 ? 7.209 -8.887 -5.570 1.00 70.19 177 ILE A CA 1
ATOM 1346 C C . ILE A 1 177 ? 6.868 -8.637 -7.041 1.00 70.19 177 ILE A C 1
ATOM 1348 O O . ILE A 1 177 ? 6.800 -9.581 -7.827 1.00 70.19 177 ILE A O 1
ATOM 1352 N N . SER A 1 178 ? 6.714 -7.369 -7.432 1.00 66.25 178 SER A N 1
ATOM 1353 C CA . SER A 1 178 ? 6.596 -7.009 -8.848 1.00 66.25 178 SER A CA 1
ATOM 1354 C C . SER A 1 178 ? 7.859 -7.372 -9.618 1.00 66.25 178 SER A C 1
ATOM 1356 O O . SER A 1 178 ? 7.753 -7.786 -10.759 1.00 66.25 178 SER A O 1
ATOM 1358 N N . CYS A 1 179 ? 9.035 -7.274 -8.999 1.00 63.84 179 CYS A N 1
ATOM 1359 C CA . CYS A 1 179 ? 10.292 -7.715 -9.600 1.00 63.84 179 CYS A CA 1
ATOM 1360 C C . CYS A 1 179 ? 10.443 -9.249 -9.589 1.00 63.84 179 CYS A C 1
ATOM 1362 O O . CYS A 1 179 ? 11.019 -9.811 -10.514 1.00 63.84 179 CYS A O 1
ATOM 1364 N N . TRP A 1 180 ? 9.947 -9.928 -8.545 1.00 57.81 180 TRP A N 1
ATOM 1365 C CA . TRP A 1 180 ? 10.166 -11.363 -8.315 1.00 57.81 180 TRP A CA 1
ATOM 1366 C C . TRP A 1 180 ? 9.285 -12.286 -9.161 1.00 57.81 180 TRP A C 1
ATOM 1368 O O . TRP A 1 180 ? 9.679 -13.418 -9.412 1.00 57.81 180 TRP A O 1
ATOM 1378 N N . ALA A 1 181 ? 8.132 -11.824 -9.652 1.00 52.84 181 ALA A N 1
ATOM 1379 C CA . ALA A 1 181 ? 7.214 -12.628 -10.471 1.00 52.84 181 ALA A CA 1
ATOM 1380 C C . ALA A 1 181 ? 7.774 -13.072 -11.852 1.00 52.84 181 ALA A C 1
ATOM 1382 O O . ALA A 1 181 ? 6.998 -13.504 -12.703 1.00 52.84 181 ALA A O 1
ATOM 1383 N N . PHE A 1 182 ? 9.088 -12.957 -12.084 1.00 50.41 182 PHE A N 1
ATOM 1384 C CA . PHE A 1 182 ? 9.740 -13.068 -13.394 1.00 50.41 182 PHE A CA 1
ATOM 1385 C C . PHE A 1 182 ? 11.042 -13.880 -13.419 1.00 50.41 182 PHE A C 1
ATOM 1387 O O . PHE A 1 182 ? 11.686 -13.917 -14.465 1.00 50.41 182 PHE A O 1
ATOM 1394 N N . ASN A 1 183 ? 11.417 -14.534 -12.313 1.00 45.78 183 ASN A N 1
ATOM 1395 C CA . ASN A 1 183 ? 12.522 -15.504 -12.284 1.00 45.78 183 ASN A CA 1
ATOM 1396 C C . ASN A 1 183 ? 12.002 -16.942 -12.226 1.00 45.78 183 ASN A C 1
ATOM 1398 O O . ASN A 1 183 ? 11.014 -17.172 -11.492 1.00 45.78 183 ASN A O 1
#